Protein 5HPJ (pdb70)

Sequence (217 aa):
EWSYTGEHGTEHWGDSFATCAEGVNQTPIDINQTTQAELAPLHHLDYEGQVTELVNNGHTIQANLTTGKNTLTVDGKTFELKQFHFHTPSENYLKGKQYPLEAHFVHATDKGELAVVAVMFDFGPRSNNELTTLLASIPSKGQTVELKEALNPADLLPRDREYYRFNGSLTTPPCSEGVRWFVMQEPQTSSKAQTTEKLQAVMGNNARPLQPLNARLILE

Organism: Photobacterium profundum (strain SS9) (NCBI:txid298386)

Structure (mmCIF, N/CA/C/O backbone):
data_5HPJ
#
_entry.id   5HPJ
#
_cell.length_a   60.461
_cell.length_b   60.461
_cell.length_c   95.464
_cell.angle_alpha   90.000
_cell.angle_beta   90.000
_cell.angle_gamma   120.000
#
_symmetry.space_group_name_H-M   'P 32 2 1'
#
loop_
_entity.id
_entity.type
_entity.pdbx_description
1 polymer 'Carbonic anhydrase'
2 non-polymer 'ZINC ION'
3 non-polymer 'CHLORIDE ION'
4 water water
#
loop_
_atom_site.group_PDB
_atom_site.id
_atom_site.type_symbol
_atom_site.label_atom_id
_atom_site.label_alt_id
_atom_site.label_comp_id
_atom_site.label_asym_id
_atom_site.label_entity_id
_atom_site.label_seq_id
_atom_site.pdbx_PDB_ins_code
_atom_site.Cartn_x
_atom_site.Cartn_y
_atom_site.Cartn_z
_atom_site.occupancy
_atom_site.B_iso_or_equiv
_atom_site.auth_seq_id
_atom_site.auth_comp_id
_atom_site.auth_asym_id
_atom_site.auth_atom_id
_atom_site.pdbx_PDB_model_num
ATOM 1 N N . GLU A 1 1 ? 20.699 41.053 21.125 1.00 43.54 14 GLU A N 1
ATOM 2 C CA . GLU A 1 1 ? 20.738 41.746 19.842 1.00 40.55 14 GLU A CA 1
ATOM 3 C C . GLU A 1 1 ? 19.380 41.605 19.158 1.00 37.69 14 GLU A C 1
ATOM 4 O O . GLU A 1 1 ? 18.488 42.419 19.379 1.00 37.80 14 GLU A O 1
ATOM 15 N N . TRP A 1 2 ? 19.207 40.571 18.341 1.00 23.38 15 TRP A N 1
ATOM 16 C CA . TRP A 1 2 ? 17.915 40.333 17.724 1.00 16.23 15 TRP A CA 1
ATOM 17 C C . TRP A 1 2 ? 16.902 39.968 18.797 1.00 13.89 15 TRP A C 1
ATOM 18 O O . TRP A 1 2 ? 17.275 39.517 19.877 1.00 16.92 15 TRP A O 1
ATOM 39 N N . SER A 1 3 ? 15.625 40.172 18.480 1.00 14.10 16 SER A N 1
ATOM 40 C CA . SER A 1 3 ? 14.530 39.906 19.403 1.00 13.67 16 SER A CA 1
ATOM 41 C C . SER A 1 3 ? 13.355 39.356 18.619 1.00 14.55 16 SER A C 1
ATOM 42 O O . SER A 1 3 ? 13.509 39.028 17.435 1.00 14.35 16 SER A O 1
ATOM 50 N N . TYR A 1 4 ? 12.194 39.231 19.268 1.00 12.44 17 TYR A N 1
ATOM 51 C CA . TYR A 1 4 ? 10.967 38.832 18.582 1.00 15.68 17 TYR A CA 1
ATOM 52 C C . TYR A 1 4 ? 10.085 39.995 18.152 1.00 17.91 17 TYR A C 1
ATOM 53 O O . TYR A 1 4 ? 9.554 40.001 17.045 1.00 17.65 17 TYR A O 1
ATOM 71 N N . THR A 1 5 ? 9.952 40.981 19.024 1.00 18.58 18 THR A N 1
ATOM 72 C CA . THR A 1 5 ? 9.179 42.168 18.707 1.00 21.32 18 THR A CA 1
ATOM 73 C C . THR A 1 5 ? 10.112 43.379 18.662 1.00 22.71 18 THR A C 1
ATOM 74 O O . THR A 1 5 ? 11.271 43.314 19.089 1.00 25.19 18 THR A O 1
ATOM 85 N N . GLY A 1 6 ? 9.604 44.483 18.133 1.00 30.57 19 GLY A N 1
ATOM 86 C CA . GLY A 1 6 ? 10.329 45.732 18.183 1.00 32.60 19 GLY A CA 1
ATOM 87 C C . GLY A 1 6 ? 11.275 45.913 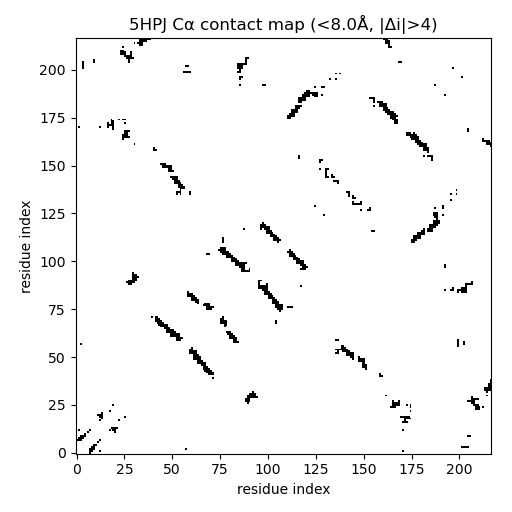17.019 1.00 30.31 19 GLY A C 1
ATOM 88 O O . GLY A 1 6 ? 11.165 45.232 15.996 1.00 26.33 19 GLY A O 1
ATOM 92 N N . GLU A 1 7 ? 12.218 46.832 17.201 1.00 30.77 20 GLU A N 1
ATOM 93 C CA . GLU A 1 7 ? 13.115 47.261 16.135 1.00 36.25 20 GLU A CA 1
ATOM 94 C C . GLU A 1 7 ? 13.934 46.111 15.565 1.00 31.17 20 GLU A C 1
ATOM 95 O O . GLU A 1 7 ? 14.244 46.100 14.375 1.00 27.62 20 GLU A O 1
ATOM 107 N N . HIS A 1 8 ? 14.292 45.156 16.417 1.00 25.21 21 HIS A N 1
ATOM 108 C CA . HIS A 1 8 ? 15.144 44.044 15.994 1.00 21.21 21 HIS A CA 1
ATOM 109 C C . HIS A 1 8 ? 14.368 42.738 15.996 1.00 21.14 21 HIS A C 1
ATOM 110 O O . HIS A 1 8 ? 14.974 41.655 16.034 1.00 16.78 21 HIS A O 1
ATOM 125 N N . GLY A 1 9 ? 13.038 42.859 15.932 1.00 18.11 22 GLY A N 1
ATOM 126 C CA . GLY A 1 9 ? 12.125 41.725 15.962 1.00 16.84 22 GLY A CA 1
ATOM 127 C C . GLY A 1 9 ? 12.087 40.965 14.654 1.00 16.38 22 GLY A C 1
ATOM 128 O O . GLY A 1 9 ? 12.826 41.296 13.727 1.00 16.29 22 GLY A O 1
ATOM 132 N N . THR A 1 10 ? 11.206 39.964 14.574 1.00 15.46 23 THR A N 1
ATOM 133 C CA . THR A 1 10 ? 11.178 39.036 13.443 1.00 16.76 23 THR A CA 1
ATOM 134 C C . THR A 1 10 ? 11.012 39.742 12.116 1.00 20.18 23 THR A C 1
ATOM 135 O O . THR A 1 10 ? 11.535 39.281 11.105 1.00 17.32 23 THR A O 1
ATOM 146 N N . GLU A 1 11 ? 10.306 40.871 12.118 1.00 20.68 24 GLU A N 1
ATOM 147 C CA . GLU A 1 11 ? 10.071 41.623 10.884 1.00 30.34 24 GLU A CA 1
ATOM 148 C C . GLU A 1 11 ? 11.333 42.289 10.331 1.00 29.38 24 GLU A C 1
ATOM 149 O O . GLU A 1 11 ? 11.354 42.751 9.188 1.00 28.07 24 GLU A O 1
ATOM 161 N N . HIS A 1 12 ? 12.384 42.338 11.138 1.00 17.40 25 HIS A N 1
ATOM 162 C CA . HIS A 1 12 ? 13.608 43.021 10.744 1.00 19.67 25 HIS A CA 1
ATOM 163 C C . HIS A 1 12 ? 14.843 42.136 10.808 1.00 18.12 25 HIS A C 1
ATOM 164 O O . HIS A 1 12 ? 15.949 42.618 10.664 1.00 15.12 25 HIS A O 1
ATOM 179 N N . TRP A 1 13 ? 14.662 40.839 11.024 1.00 14.48 26 TRP A N 1
ATOM 180 C CA . TRP A 1 13 ? 15.810 39.932 11.082 1.00 11.42 26 TRP A CA 1
ATOM 181 C C . TRP A 1 13 ? 16.664 40.015 9.821 1.00 13.83 26 TRP A C 1
ATOM 182 O O . TRP A 1 13 ? 17.877 39.839 9.885 1.00 14.89 26 TRP A O 1
ATOM 203 N N . GLY A 1 14 ? 16.034 40.291 8.681 1.00 15.86 27 GLY A N 1
ATOM 204 C CA . GLY A 1 14 ?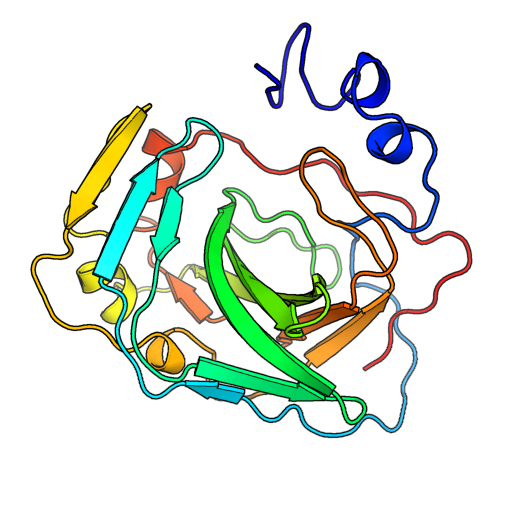 16.748 40.404 7.416 1.00 18.10 27 GLY A CA 1
ATOM 205 C C . GLY A 1 14 ? 17.808 41.496 7.368 1.00 20.50 27 GLY A C 1
ATOM 206 O O . GLY A 1 14 ? 18.731 41.424 6.563 1.00 23.54 27 GLY A O 1
ATOM 210 N N . ASP A 1 15 ? 17.701 42.487 8.251 1.00 21.06 28 ASP A N 1
ATOM 211 C CA . ASP A 1 15 ? 18.696 43.560 8.329 1.00 27.06 28 ASP A CA 1
ATOM 212 C C . ASP A 1 15 ? 20.109 43.037 8.508 1.00 25.24 28 ASP A C 1
ATOM 213 O O . ASP A 1 15 ? 21.052 43.570 7.924 1.00 28.40 28 ASP A O 1
ATOM 222 N N . SER A 1 16 ? 20.262 42.018 9.354 1.00 17.47 29 SER A N 1
ATOM 223 C CA . SER A 1 16 ? 21.562 41.437 9.619 1.00 20.18 29 SER A CA 1
ATOM 224 C C . SER A 1 16 ? 21.665 39.975 9.194 1.00 19.76 29 SER A C 1
ATOM 225 O O . SER A 1 16 ? 22.767 39.445 9.120 1.00 22.86 29 SER A O 1
ATOM 233 N N . PHE A 1 17 ? 20.526 39.318 8.935 1.00 14.56 30 PHE A N 1
ATOM 234 C CA . PHE A 1 17 ? 20.518 37.885 8.633 1.00 13.64 30 PHE A CA 1
ATOM 235 C C . PHE A 1 17 ? 19.647 37.641 7.407 1.00 14.08 30 PHE A C 1
ATOM 236 O O . PHE A 1 17 ? 18.450 37.389 7.525 1.00 13.33 30 PHE A O 1
ATOM 253 N N . ALA A 1 18 ? 20.253 37.752 6.232 1.00 12.97 31 ALA A N 1
ATOM 254 C CA . ALA A 1 18 ? 19.498 37.812 4.989 1.00 13.47 31 ALA A CA 1
ATOM 255 C C . ALA A 1 18 ? 18.544 36.637 4.766 1.00 12.56 31 ALA A C 1
ATOM 256 O O . ALA A 1 18 ? 17.464 36.809 4.222 1.00 12.72 31 ALA A O 1
ATOM 263 N N . THR A 1 19 ? 18.960 35.440 5.142 1.00 12.08 32 THR A N 1
ATOM 264 C CA . THR A 1 19 ? 18.149 34.259 4.864 1.00 9.38 32 THR A CA 1
ATOM 265 C C . THR A 1 19 ? 16.827 34.315 5.597 1.00 9.22 32 THR A C 1
ATOM 266 O O . THR A 1 19 ? 15.835 33.792 5.119 1.00 9.38 32 THR A O 1
ATOM 277 N N . CYS A 1 20 ? 16.798 34.964 6.754 1.00 9.51 33 CYS A N 1
ATOM 278 C CA . CYS A 1 20 ? 15.558 35.097 7.513 1.00 8.81 33 CYS A CA 1
ATOM 279 C C . CYS A 1 20 ? 14.467 35.790 6.698 1.00 11.16 33 CYS A C 1
ATOM 280 O O . CYS A 1 20 ? 13.291 35.477 6.849 1.00 14.46 33 CYS A O 1
ATOM 287 N N . ALA A 1 21 ? 14.865 36.723 5.844 1.00 9.40 34 ALA A N 1
ATOM 288 C CA . ALA A 1 21 ? 13.917 37.474 5.012 1.00 11.22 34 ALA A CA 1
ATOM 289 C C . ALA A 1 21 ? 13.786 36.967 3.578 1.00 13.03 34 ALA A C 1
ATOM 290 O O . ALA A 1 21 ? 12.726 37.125 2.982 1.00 15.72 34 ALA A O 1
ATOM 297 N N . GLU A 1 22 ? 14.843 36.375 3.031 1.00 9.37 35 GLU A N 1
ATOM 298 C CA . GLU A 1 22 ? 14.878 35.980 1.623 1.00 11.54 35 GLU A CA 1
ATOM 299 C C . GLU A 1 22 ? 14.569 34.505 1.375 1.00 11.56 35 GLU A C 1
ATOM 300 O O . GLU A 1 22 ? 14.145 34.125 0.286 1.00 10.90 35 GLU A O 1
ATOM 312 N N . GLY A 1 23 ? 14.807 33.659 2.358 1.00 10.45 36 GLY A N 1
ATOM 313 C CA . GLY A 1 23 ? 14.554 32.252 2.155 1.00 9.19 36 GLY A CA 1
ATOM 314 C C . GLY A 1 23 ? 13.080 31.934 1.943 1.00 7.98 36 GLY A C 1
ATOM 315 O O . GLY A 1 23 ? 12.176 32.552 2.535 1.00 9.16 36 GLY A O 1
ATOM 319 N N . VAL A 1 24 ? 12.836 30.931 1.102 1.00 7.80 37 VAL A N 1
ATOM 320 C CA . VAL A 1 24 ? 11.491 30.455 0.813 1.00 7.55 37 VAL A CA 1
ATOM 321 C C . VAL A 1 24 ? 11.330 28.971 1.169 1.00 6.82 37 VAL A C 1
ATOM 322 O O . VAL A 1 24 ? 10.412 28.302 0.730 1.00 7.44 37 VAL A O 1
ATOM 335 N N . ASN A 1 25 ? 12.214 28.487 2.037 1.00 8.11 38 ASN A N 1
ATOM 336 C CA . ASN A 1 25 ? 12.139 27.136 2.596 1.00 8.23 38 ASN A CA 1
ATOM 337 C C . ASN A 1 25 ? 12.336 27.220 4.114 1.00 8.14 38 ASN A C 1
ATOM 338 O O . ASN A 1 25 ? 13.204 26.573 4.688 1.00 8.66 38 ASN A O 1
ATOM 349 N N . GLN A 1 26 ? 11.530 28.065 4.736 1.00 7.23 39 GLN A N 1
ATOM 350 C CA . GLN A 1 26 ? 11.681 28.395 6.143 1.00 8.37 39 GLN A CA 1
ATOM 351 C C . GLN A 1 26 ? 10.774 27.598 7.070 1.00 8.01 39 GLN A C 1
ATOM 352 O O . GLN A 1 26 ? 9.770 27.040 6.663 1.00 7.99 39 GLN A O 1
ATOM 366 N N . THR A 1 27 ? 11.190 27.551 8.336 1.00 7.44 40 THR A N 1
ATOM 367 C CA . THR A 1 27 ? 10.429 26.984 9.447 1.00 7.86 40 THR A CA 1
ATOM 368 C C . THR A 1 27 ? 10.104 28.162 10.380 1.00 7.34 40 THR A C 1
ATOM 369 O O . THR A 1 27 ? 10.914 29.081 10.501 1.00 8.15 40 THR A O 1
ATOM 380 N N . PRO A 1 28 ? 8.930 28.158 11.062 1.00 6.92 41 PRO A N 1
ATOM 381 C CA . PRO A 1 28 ? 7.896 27.136 11.208 1.00 6.06 41 PRO A CA 1
ATOM 382 C C . PRO A 1 28 ? 6.775 27.179 10.200 1.00 8.88 41 PRO A C 1
ATOM 383 O O . PRO A 1 28 ? 6.605 28.166 9.491 1.00 7.95 41 PRO A O 1
ATOM 394 N N . ILE A 1 29 ? 6.015 26.083 10.178 1.00 8.40 42 ILE A N 1
ATOM 395 C CA . ILE A 1 29 ? 4.874 25.927 9.290 1.00 6.86 42 ILE A CA 1
ATOM 396 C C . ILE A 1 29 ? 3.703 25.295 10.040 1.00 7.65 42 ILE A C 1
ATOM 397 O O . ILE A 1 29 ? 3.867 24.742 11.137 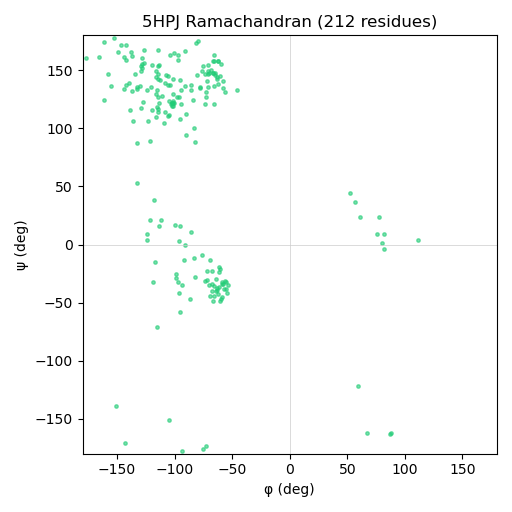1.00 8.73 42 ILE A O 1
ATOM 413 N N . ASP A 1 30 ? 2.521 25.381 9.430 1.00 9.83 43 ASP A N 1
ATOM 414 C CA . ASP A 1 30 ? 1.353 24.634 9.878 1.00 8.73 43 ASP A CA 1
ATOM 415 C C . ASP A 1 30 ? 1.341 23.305 9.158 1.00 10.98 43 ASP A C 1
ATOM 416 O O . ASP A 1 30 ? 1.222 23.251 7.928 1.00 11.39 43 ASP A O 1
ATOM 425 N N . ILE A 1 31 ? 1.547 22.236 9.917 1.00 8.18 44 ILE A N 1
ATOM 426 C CA . ILE A 1 31 ? 1.534 20.891 9.371 1.00 11.12 44 ILE A CA 1
ATOM 427 C C . ILE A 1 31 ? 0.082 20.448 9.275 1.00 11.29 44 ILE A C 1
ATOM 428 O O . ILE A 1 31 ? -0.463 19.845 10.198 1.00 12.16 44 ILE A O 1
ATOM 444 N N . ASN A 1 32 ? -0.543 20.762 8.153 1.00 13.92 45 ASN A N 1
ATOM 445 C CA . ASN A 1 32 ? -1.968 20.511 8.023 1.00 12.96 45 ASN A CA 1
ATOM 446 C C . ASN A 1 32 ? -2.218 19.482 6.946 1.00 15.22 45 ASN A C 1
ATOM 447 O O . ASN A 1 32 ? -2.566 18.331 7.225 1.00 19.53 45 ASN A O 1
ATOM 458 N N . GLN A 1 33 ? -2.010 19.885 5.708 1.00 12.59 46 GLN A N 1
ATOM 459 C CA . GLN A 1 33 ? -2.114 18.969 4.591 1.00 13.35 46 GLN A CA 1
ATOM 460 C C . GLN A 1 33 ? -0.773 18.266 4.417 1.00 12.75 46 GLN A C 1
ATOM 461 O O . GLN A 1 33 ? 0.271 18.917 4.440 1.00 13.81 46 GLN A O 1
ATOM 475 N N . THR A 1 34 ? -0.808 16.943 4.264 1.00 12.08 47 THR A N 1
ATOM 476 C CA . THR A 1 34 ? 0.393 16.130 4.161 1.00 10.42 47 THR A CA 1
ATOM 477 C C . THR A 1 34 ? 0.274 15.082 3.073 1.00 13.08 47 THR A C 1
ATOM 478 O O . THR A 1 34 ? -0.827 14.731 2.647 1.00 12.25 47 THR A O 1
ATOM 489 N N . THR A 1 35 ? 1.431 14.573 2.678 1.00 10.33 48 THR A N 1
ATOM 490 C CA . THR A 1 35 ? 1.575 13.533 1.680 1.00 10.15 48 THR A CA 1
ATOM 491 C C . THR A 1 35 ? 2.055 12.255 2.358 1.00 12.18 48 THR A C 1
ATOM 492 O O . THR A 1 35 ? 3.051 12.250 3.095 1.00 11.61 48 THR A O 1
ATOM 503 N N . GLN A 1 36 ? 1.343 11.162 2.106 1.00 11.92 49 GLN A N 1
ATOM 504 C CA . GLN A 1 36 ? 1.714 9.863 2.635 1.00 12.89 49 GLN A CA 1
ATOM 505 C C . GLN A 1 36 ? 2.927 9.363 1.885 1.00 12.94 49 GLN A C 1
ATOM 506 O O . GLN A 1 36 ? 2.939 9.316 0.644 1.00 13.90 49 GLN A O 1
ATOM 520 N N . ALA A 1 37 ? 3.960 8.997 2.629 1.00 10.95 50 ALA A N 1
ATOM 521 C CA . ALA A 1 37 ? 5.216 8.547 2.055 1.00 11.08 50 ALA A CA 1
ATOM 522 C C . ALA A 1 37 ? 5.816 7.406 2.862 1.00 12.98 50 ALA A C 1
ATOM 523 O O . ALA A 1 37 ? 5.487 7.218 4.043 1.00 16.77 50 ALA A O 1
ATOM 530 N N . GLU A 1 38 ? 6.686 6.650 2.211 1.00 11.66 51 GLU A N 1
ATOM 531 C CA . GLU A 1 38 ? 7.386 5.545 2.855 1.00 13.09 51 GLU A CA 1
ATOM 532 C C . GLU A 1 38 ? 8.691 6.022 3.459 1.00 16.79 51 GLU A C 1
ATOM 533 O O . GLU A 1 38 ? 9.723 6.047 2.785 1.00 18.83 51 GLU A O 1
ATOM 545 N N . LEU A 1 39 ? 8.625 6.361 4.748 1.00 14.35 52 LEU A N 1
ATOM 546 C CA . LEU A 1 39 ? 9.719 6.991 5.490 1.00 12.60 52 LEU A CA 1
ATOM 547 C C . LEU A 1 39 ? 10.341 6.011 6.479 1.00 15.58 52 LEU A C 1
ATOM 548 O O . LEU A 1 39 ? 9.630 5.274 7.156 1.00 16.79 52 LEU A O 1
ATOM 564 N N . ALA A 1 40 ? 11.662 6.036 6.587 1.00 16.34 53 ALA A N 1
ATOM 565 C CA . ALA A 1 40 ? 12.378 5.168 7.511 1.00 15.62 53 ALA A CA 1
ATOM 566 C C . ALA A 1 40 ? 12.148 5.605 8.946 1.00 13.80 53 ALA A C 1
ATOM 567 O O . ALA A 1 40 ? 12.023 6.789 9.226 1.00 14.56 53 ALA A O 1
ATOM 574 N N . PRO A 1 41 ? 12.119 4.655 9.883 1.00 12.13 54 PRO A N 1
ATOM 575 C CA . PRO A 1 41 ? 12.076 5.096 11.283 1.00 14.43 54 PRO A CA 1
ATOM 576 C C . PRO A 1 41 ? 13.319 5.873 11.688 1.00 12.39 54 PRO A C 1
ATOM 577 O O . PRO A 1 41 ? 14.416 5.552 11.230 1.00 13.25 54 PRO A O 1
ATOM 588 N N . LEU A 1 42 ? 13.169 6.889 12.530 1.00 13.37 55 LEU A N 1
ATOM 589 C CA . LEU A 1 42 ? 14.347 7.568 13.047 1.00 13.73 55 LEU A CA 1
ATOM 590 C C . LEU A 1 42 ? 15.073 6.657 14.019 1.00 15.41 55 LEU A C 1
ATOM 591 O O . LEU A 1 42 ? 14.467 5.835 14.681 1.00 16.75 55 LEU A O 1
ATOM 607 N N . HIS A 1 43 ? 16.378 6.804 14.080 1.00 14.70 56 HIS A N 1
ATOM 608 C CA A HIS A 1 43 ? 17.167 6.136 15.092 0.58 15.67 56 HIS A CA 1
ATOM 609 C CA B HIS A 1 43 ? 17.154 6.139 15.107 0.42 15.76 56 HIS A CA 1
ATOM 610 C C . HIS A 1 43 ? 17.645 7.202 16.067 1.00 17.56 56 HIS A C 1
ATOM 611 O O . HIS A 1 43 ? 18.513 7.994 15.736 1.00 15.20 56 HIS A O 1
ATOM 640 N N . LEU A 1 44 ? 17.033 7.224 17.247 1.00 14.92 57 LEU A N 1
ATOM 641 C CA . LEU A 1 44 ? 17.337 8.188 18.296 1.00 13.52 57 LEU A CA 1
ATOM 642 C C . LEU A 1 44 ? 17.895 7.427 19.473 1.00 16.44 57 LEU A C 1
ATOM 643 O O . LEU A 1 44 ? 17.194 6.670 20.136 1.00 21.67 57 LEU A O 1
ATOM 659 N N . ASP A 1 45 ? 19.181 7.610 19.697 1.00 13.51 58 ASP A N 1
ATOM 660 C CA . ASP A 1 45 ? 19.923 6.843 20.680 1.00 17.18 58 ASP A CA 1
ATOM 661 C C . ASP A 1 45 ? 20.494 7.854 21.670 1.00 12.01 58 ASP A C 1
ATOM 662 O O . ASP A 1 45 ? 21.588 8.350 21.466 1.00 12.59 58 ASP A O 1
ATOM 671 N N . TYR A 1 46 ? 19.721 8.167 22.707 1.00 13.84 59 TYR A N 1
ATOM 672 C CA . TYR A 1 46 ? 20.117 9.149 23.705 1.00 10.86 59 TYR A CA 1
ATOM 673 C C . TYR A 1 46 ? 20.526 8.433 24.985 1.00 12.07 59 TYR A C 1
ATOM 674 O O . TYR A 1 46 ? 19.668 7.861 25.682 1.00 15.32 59 TYR A O 1
ATOM 692 N N . GLU A 1 47 ? 21.820 8.469 25.289 1.00 11.46 60 GLU A N 1
ATOM 693 C CA . GLU A 1 47 ? 22.385 7.669 26.384 1.00 13.43 60 GLU A CA 1
ATOM 694 C C . GLU A 1 47 ? 23.120 8.499 27.417 1.00 13.02 60 GLU A C 1
ATOM 695 O O . GLU A 1 47 ? 23.703 7.939 28.352 1.00 12.31 60 GLU A O 1
ATOM 707 N N . GLY A 1 48 ? 23.097 9.820 27.263 1.00 10.53 61 GLY A N 1
ATOM 708 C CA . GLY A 1 48 ? 23.815 10.727 28.132 1.00 10.52 61 GLY A CA 1
ATOM 709 C C . GLY A 1 48 ? 22.948 11.476 29.129 1.00 12.32 61 GLY A C 1
ATOM 710 O O . GLY A 1 48 ? 21.901 10.986 29.558 1.00 12.27 61 GLY A O 1
ATOM 714 N N . GLN A 1 49 ? 23.401 12.670 29.488 1.00 11.26 62 GLN A N 1
ATOM 715 C CA . GLN A 1 49 ? 22.806 13.455 30.563 1.00 13.12 62 GLN A CA 1
ATOM 716 C C . GLN A 1 49 ? 22.631 14.899 30.128 1.00 11.98 62 GLN A C 1
ATOM 717 O O . GLN A 1 49 ? 23.451 15.442 29.387 1.00 10.67 62 GLN A O 1
ATOM 731 N N . VAL A 1 50 ? 21.572 15.519 30.635 1.00 11.66 63 VAL A N 1
ATOM 732 C CA . VAL A 1 50 ? 21.429 16.961 30.567 1.00 8.93 63 VAL A CA 1
ATOM 733 C C . VAL A 1 50 ? 22.203 17.564 31.732 1.00 12.21 63 VAL A C 1
ATOM 734 O O . VAL A 1 50 ? 21.964 17.199 32.886 1.00 14.28 63 VAL A O 1
ATOM 747 N N . THR A 1 51 ? 23.132 18.465 31.439 1.00 10.86 64 THR A N 1
ATOM 748 C CA . THR A 1 51 ? 24.021 19.012 32.463 1.00 13.30 64 THR A CA 1
ATOM 749 C C . THR A 1 51 ? 23.610 20.358 33.048 1.00 12.20 64 THR A C 1
ATOM 750 O O . THR A 1 51 ? 23.868 20.638 34.225 1.00 11.02 64 THR A O 1
ATOM 761 N N . GLU A 1 52 ? 22.970 21.196 32.246 1.00 9.30 65 GLU A N 1
ATOM 762 C CA . GLU A 1 52 ? 22.774 22.586 32.615 1.00 8.80 65 GLU A CA 1
ATOM 763 C C . GLU A 1 52 ? 21.731 23.219 31.715 1.00 7.61 65 GLU A C 1
ATOM 764 O O . GLU A 1 52 ? 21.467 22.723 30.605 1.00 8.22 65 GLU A O 1
ATOM 776 N N . LEU A 1 53 ? 21.189 24.343 32.182 1.00 8.85 66 LEU A N 1
ATOM 777 C CA . LEU A 1 53 ? 20.377 25.241 31.400 1.00 7.96 66 LEU A CA 1
ATOM 778 C C . LEU A 1 53 ? 21.103 26.559 31.208 1.00 8.53 66 LEU A C 1
ATOM 779 O O . LEU A 1 53 ? 21.747 27.061 32.129 1.00 8.86 66 LEU A O 1
ATOM 795 N N . VAL A 1 54 ? 20.974 27.126 30.013 1.00 7.60 67 VAL A N 1
ATOM 796 C CA . VAL A 1 54 ? 21.530 28.429 29.685 1.00 8.81 67 VAL A CA 1
ATOM 797 C C . VAL A 1 54 ? 20.400 29.314 29.179 1.00 10.86 67 VAL A C 1
ATOM 798 O O . VAL A 1 54 ? 19.598 28.892 28.334 1.00 10.04 67 VAL A O 1
ATOM 811 N N . ASN A 1 55 ? 20.340 30.536 29.688 1.00 10.32 68 ASN A N 1
ATOM 812 C CA . ASN A 1 55 ? 19.384 31.519 29.207 1.00 11.46 68 ASN A CA 1
ATOM 813 C C . ASN A 1 55 ? 20.170 32.572 28.454 1.00 12.69 68 ASN A C 1
ATOM 814 O O . ASN A 1 55 ? 20.881 33.380 29.056 1.00 10.24 68 ASN A O 1
ATOM 825 N N . ASN A 1 56 ? 20.084 32.528 27.122 1.00 13.57 69 ASN A N 1
ATOM 826 C CA . ASN A 1 56 ? 20.806 33.479 26.281 1.00 13.65 69 ASN A CA 1
ATOM 827 C C . ASN A 1 56 ? 19.956 34.674 25.864 1.00 10.94 69 ASN A C 1
ATOM 828 O O . ASN A 1 56 ? 20.324 35.405 24.932 1.00 14.63 69 ASN A O 1
ATOM 839 N N . GLY A 1 57 ? 18.843 34.870 26.560 1.00 10.88 70 GLY A N 1
ATOM 840 C CA . GLY A 1 57 ? 17.927 35.953 26.278 1.00 10.66 70 GLY A CA 1
ATOM 841 C C . GLY A 1 57 ? 16.996 35.673 25.107 1.00 12.05 70 GLY A C 1
ATOM 842 O O . GLY A 1 57 ? 16.170 36.531 24.760 1.00 14.08 70 GLY A O 1
ATOM 846 N N . HIS A 1 58 ? 17.111 34.485 24.507 1.00 10.22 71 HIS A N 1
ATOM 847 C CA . HIS A 1 58 ? 16.237 34.092 23.391 1.00 10.93 71 HIS A CA 1
ATOM 848 C C . HIS A 1 58 ? 15.402 32.863 23.704 1.00 10.26 71 HIS A C 1
ATOM 849 O O . HIS A 1 58 ? 14.289 32.705 23.194 1.00 10.06 71 HIS A O 1
ATOM 864 N N . THR A 1 59 ? 15.979 31.981 24.516 1.00 9.57 72 THR A N 1
ATOM 865 C CA . THR A 1 59 ? 15.348 30.734 24.905 1.00 10.12 72 THR A CA 1
ATOM 866 C C . THR A 1 59 ? 16.031 30.199 26.153 1.00 11.02 72 THR A C 1
ATOM 867 O O . THR A 1 59 ? 17.024 30.764 26.618 1.00 11.26 72 THR A O 1
ATOM 878 N N . ILE A 1 60 ? 15.475 29.124 26.685 1.00 9.04 73 ILE A N 1
ATOM 879 C CA . ILE A 1 60 ? 16.123 28.300 27.691 1.00 9.02 73 ILE A CA 1
ATOM 880 C C . ILE A 1 60 ? 16.654 27.080 26.954 1.00 9.98 73 ILE A C 1
ATOM 881 O O . ILE A 1 60 ? 15.893 26.326 26.344 1.00 9.43 73 ILE A O 1
ATOM 897 N N . GLN A 1 61 ? 17.968 26.909 27.001 1.00 9.22 74 GLN A N 1
ATOM 898 C CA . GLN A 1 61 ? 18.660 25.862 26.265 1.00 9.27 74 GLN A CA 1
ATOM 899 C C . GLN A 1 61 ? 19.304 24.884 27.230 1.00 9.05 74 GLN A C 1
ATOM 900 O O . GLN A 1 61 ? 19.952 25.289 28.193 1.00 9.49 74 GLN A O 1
ATOM 914 N N . ALA A 1 62 ? 19.100 23.597 26.976 1.00 8.74 75 ALA A N 1
ATOM 915 C CA . ALA A 1 62 ? 19.698 22.527 27.749 1.00 8.36 75 ALA A CA 1
ATOM 916 C C . ALA A 1 62 ? 20.885 21.952 27.005 1.00 8.77 75 ALA A C 1
ATOM 917 O O . ALA A 1 62 ? 20.771 21.599 25.832 1.00 9.70 75 ALA A O 1
ATOM 924 N N . ASN A 1 63 ? 22.021 21.840 27.680 1.00 8.55 76 ASN A N 1
ATOM 925 C CA . ASN A 1 63 ? 23.193 21.225 27.126 1.00 10.64 76 ASN A CA 1
ATOM 926 C C . ASN A 1 63 ? 23.419 19.822 27.687 1.00 9.32 76 ASN A C 1
ATOM 927 O O . ASN A 1 63 ? 22.832 19.427 28.707 1.00 11.22 76 ASN A O 1
ATOM 938 N N . LEU A 1 64 ? 24.253 19.066 26.985 1.00 10.23 77 LEU A N 1
ATOM 939 C CA . LEU A 1 64 ? 24.355 17.627 27.182 1.00 10.01 77 LEU A CA 1
ATOM 940 C C . LEU A 1 64 ? 25.769 17.166 27.387 1.00 10.20 77 LEU A C 1
ATOM 941 O O . LEU A 1 64 ? 26.725 17.862 27.039 1.00 10.30 77 LEU A O 1
ATOM 957 N N . THR A 1 65 ? 25.861 15.975 27.955 1.00 11.03 78 THR A N 1
ATOM 958 C CA A THR A 1 65 ? 27.074 15.177 27.950 0.46 9.88 78 THR A CA 1
ATOM 959 C CA B THR A 1 65 ? 27.081 15.185 27.887 0.54 9.88 78 THR A CA 1
ATOM 960 C C . THR A 1 65 ? 26.722 13.784 27.446 1.00 9.52 78 THR A C 1
ATOM 961 O O . THR A 1 65 ? 25.548 13.386 27.463 1.00 8.98 78 THR A O 1
ATOM 982 N N . GLY A 1 66 ? 27.737 13.024 27.057 1.00 9.02 79 GLY A N 1
ATOM 983 C CA . GLY A 1 66 ? 27.521 11.656 26.629 1.00 7.93 79 GLY A CA 1
ATOM 984 C C . GLY A 1 66 ? 27.190 11.508 25.171 1.00 10.16 79 GLY A C 1
ATOM 985 O O . GLY A 1 66 ? 27.423 12.397 24.380 1.00 9.84 79 GLY A O 1
ATOM 989 N N . LYS A 1 67 ? 26.650 10.351 24.838 1.00 9.32 80 LYS A N 1
ATOM 990 C CA . LYS A 1 67 ? 26.338 10.012 23.457 1.00 10.03 80 LYS A CA 1
ATOM 991 C C . LYS A 1 67 ? 24.841 10.105 23.240 1.00 10.29 80 LYS A C 1
ATOM 992 O O . LYS A 1 67 ? 24.070 9.322 23.781 1.00 10.88 80 LYS A O 1
ATOM 1011 N N . ASN A 1 68 ? 24.442 11.093 22.445 1.00 9.25 81 ASN A N 1
ATOM 1012 C CA . ASN A 1 68 ? 23.038 11.314 22.120 1.00 9.26 81 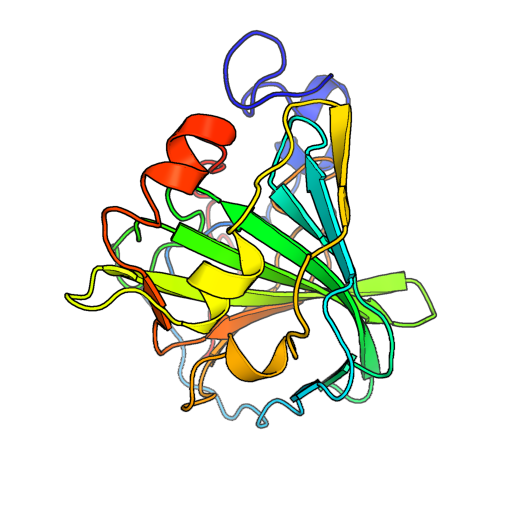ASN A CA 1
ATOM 1013 C C . ASN A 1 68 ? 22.979 11.600 20.638 1.00 10.12 81 ASN A C 1
ATOM 1014 O O . ASN A 1 68 ? 23.384 12.667 20.172 1.00 11.50 81 ASN A O 1
ATOM 1025 N N . THR A 1 69 ? 22.495 10.627 19.884 1.00 10.52 82 THR A N 1
ATOM 1026 C CA . THR A 1 69 ? 22.702 10.621 18.452 1.00 9.55 82 THR A CA 1
ATOM 1027 C C . THR A 1 69 ? 21.416 10.338 17.688 1.00 10.56 82 THR A C 1
ATOM 1028 O O . THR A 1 69 ? 20.656 9.444 18.047 1.00 12.07 82 THR A O 1
ATOM 1039 N N . LEU A 1 70 ? 21.188 11.111 16.629 1.00 10.43 83 LEU A N 1
ATOM 1040 C CA . LEU A 1 70 ? 20.159 10.859 15.634 1.00 8.29 83 LEU A CA 1
ATOM 1041 C C . LEU A 1 70 ? 20.846 10.320 14.381 1.00 11.40 83 LEU A C 1
ATOM 1042 O O . LEU A 1 70 ? 21.724 10.983 13.840 1.00 10.66 83 LEU A O 1
ATOM 1058 N N . THR A 1 71 ? 20.440 9.138 13.923 1.00 10.22 84 THR A N 1
ATOM 1059 C CA . THR A 1 71 ? 20.919 8.595 12.651 1.00 9.58 84 THR A CA 1
ATOM 1060 C C . THR A 1 71 ? 19.751 8.537 11.688 1.00 10.35 84 THR A C 1
ATOM 1061 O O . THR A 1 71 ? 18.719 7.918 11.973 1.00 10.53 84 THR A O 1
ATOM 1072 N N . VAL A 1 72 ? 19.897 9.214 10.561 1.00 9.52 85 VAL A N 1
ATOM 1073 C CA . VAL A 1 72 ? 18.855 9.257 9.541 1.00 10.31 85 VAL A CA 1
ATOM 1074 C C . VAL A 1 72 ? 19.537 9.618 8.225 1.00 10.51 85 VAL A C 1
ATOM 1075 O O . VAL A 1 72 ? 20.515 10.365 8.220 1.00 10.63 85 VAL A O 1
ATOM 1088 N N . ASP A 1 73 ? 19.028 9.093 7.116 1.00 9.21 86 ASP A N 1
ATOM 1089 C CA . ASP A 1 73 ? 19.548 9.436 5.791 1.00 8.24 86 ASP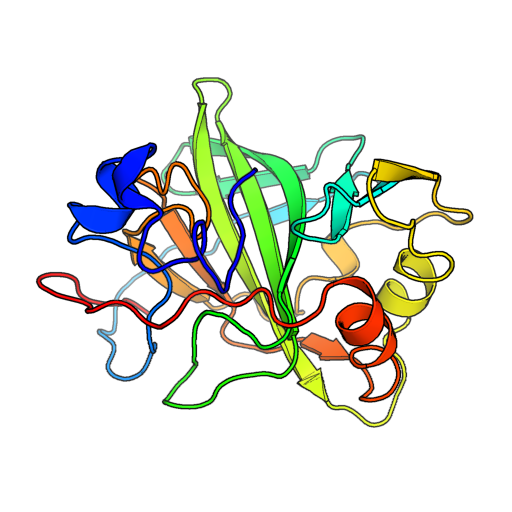 A CA 1
ATOM 1090 C C . ASP A 1 73 ? 21.021 9.045 5.623 1.00 11.31 86 ASP A C 1
ATOM 1091 O O . ASP A 1 73 ? 21.714 9.600 4.767 1.00 11.98 86 ASP A O 1
ATOM 1100 N N . GLY A 1 74 ? 21.475 8.075 6.409 1.00 9.28 87 GLY A N 1
ATOM 1101 C CA . GLY A 1 74 ? 22.856 7.620 6.355 1.00 9.24 87 GLY A CA 1
ATOM 1102 C C . GLY A 1 74 ? 23.871 8.538 7.006 1.00 10.12 87 GLY A C 1
ATOM 1103 O O . GLY A 1 74 ? 25.083 8.313 6.894 1.00 9.56 87 GLY A O 1
ATOM 1107 N N . LYS A 1 75 ? 23.365 9.553 7.707 1.00 10.82 88 LYS A N 1
ATOM 1108 C CA . LYS A 1 75 ? 24.199 10.554 8.365 1.00 10.87 88 LYS A CA 1
ATOM 1109 C C . LYS A 1 75 ? 23.990 10.465 9.872 1.00 11.21 88 LYS A C 1
ATOM 1110 O O . LYS A 1 75 ? 22.936 10.058 10.355 1.00 11.13 88 LYS A O 1
ATOM 1129 N N . THR A 1 76 ? 25.047 10.800 10.598 1.00 9.91 89 THR A N 1
ATOM 1130 C CA . THR A 1 76 ? 25.090 10.719 12.041 1.00 11.20 89 THR A CA 1
ATOM 1131 C C . THR A 1 76 ? 25.071 12.141 12.596 1.00 8.30 89 THR A C 1
ATOM 1132 O O . THR A 1 76 ? 26.025 12.930 12.384 1.00 11.13 89 THR A O 1
ATOM 1143 N N . PHE A 1 77 ? 23.987 12.480 13.284 1.00 7.63 90 PHE A N 1
ATOM 1144 C CA . PHE A 1 77 ? 23.769 13.836 13.782 1.00 9.46 90 PHE A CA 1
ATOM 1145 C C . PHE A 1 77 ? 23.785 13.793 15.319 1.00 9.34 90 PHE A C 1
ATOM 1146 O O . PHE A 1 77 ? 22.894 13.216 15.947 1.00 9.84 90 PHE A O 1
ATOM 1163 N N . GLU A 1 78 ? 24.781 14.422 15.932 1.00 9.10 91 GLU A N 1
ATOM 1164 C CA . GLU A 1 78 ? 24.889 14.414 17.378 1.00 7.87 91 GLU A CA 1
ATOM 1165 C C . GLU A 1 78 ? 24.048 15.527 17.961 1.00 8.00 91 GLU A C 1
ATOM 1166 O O . GLU A 1 78 ? 24.047 16.649 17.454 1.00 8.90 91 GLU A O 1
ATOM 1178 N N . LEU A 1 79 ? 23.336 15.217 19.028 1.00 7.80 92 LEU A N 1
ATOM 1179 C CA . LEU A 1 79 ? 22.535 16.225 19.717 1.00 9.21 92 LEU A CA 1
ATOM 1180 C C . LEU A 1 79 ? 23.447 17.270 20.339 1.00 7.42 92 LEU A C 1
ATOM 1181 O O . LEU A 1 79 ? 24.271 16.964 21.217 1.00 9.48 92 LEU A O 1
ATOM 1197 N N . LYS A 1 80 ? 23.261 18.509 19.930 1.00 7.79 93 LYS A N 1
ATOM 1198 C CA . LYS A 1 80 ? 24.055 19.626 20.414 1.00 7.15 93 LYS A CA 1
ATOM 1199 C C . LYS A 1 80 ? 23.416 20.339 21.608 1.00 9.94 93 LYS A C 1
ATOM 1200 O O . LYS A 1 80 ? 24.110 20.846 22.489 1.00 10.97 93 LYS A O 1
ATOM 1219 N N . GLN A 1 81 ? 22.098 20.401 21.604 1.00 8.56 94 GLN A N 1
ATOM 1220 C CA . GLN A 1 81 ? 21.329 21.093 22.627 1.00 8.14 94 GLN A CA 1
ATOM 1221 C C . GLN A 1 81 ? 19.860 20.880 22.325 1.00 7.99 94 GLN A C 1
ATOM 1222 O O . GLN A 1 81 ? 19.500 20.549 21.192 1.00 7.98 94 GLN A O 1
ATOM 1236 N N . PHE A 1 82 ? 19.013 21.084 23.318 1.00 8.06 95 PHE A N 1
ATOM 1237 C CA . PHE A 1 82 ? 17.607 21.287 23.048 1.00 8.77 95 PHE A CA 1
ATOM 1238 C C . PHE A 1 82 ? 17.131 22.540 23.744 1.00 8.94 95 PHE A C 1
ATOM 1239 O O . PHE A 1 82 ? 17.726 22.988 24.714 1.00 9.97 95 PHE A O 1
ATOM 1256 N N . HIS A 1 83 ? 16.067 23.132 23.223 1.00 7.32 96 HIS A N 1
ATOM 1257 C CA . HIS A 1 83 ? 15.555 24.378 23.792 1.00 8.08 96 HIS A CA 1
ATOM 1258 C C . HIS A 1 83 ? 14.066 24.503 23.528 1.00 7.05 96 HIS A C 1
ATOM 1259 O O . HIS A 1 83 ? 13.471 23.660 22.860 1.00 8.18 96 HIS A O 1
ATOM 1273 N N . PHE A 1 84 ? 13.467 25.576 24.045 1.00 7.60 97 PHE A N 1
ATOM 1274 C CA . PHE A 1 84 ? 12.017 25.679 24.110 1.00 7.64 97 PHE A CA 1
ATOM 1275 C C . PHE A 1 84 ? 11.476 26.963 23.528 1.00 9.68 97 PHE A C 1
ATOM 1276 O O . PHE A 1 84 ? 12.135 27.996 23.532 1.00 8.14 97 PHE A O 1
ATOM 1293 N N . HIS A 1 85 ? 10.243 26.858 23.037 1.00 8.17 98 HIS A N 1
ATOM 1294 C CA . HIS A 1 85 ? 9.471 28.003 22.583 1.00 7.48 98 HIS A CA 1
ATOM 1295 C C . HIS A 1 85 ? 8.096 27.963 23.226 1.00 6.71 98 HIS A C 1
ATOM 1296 O O . HIS A 1 85 ? 7.473 26.904 23.286 1.00 7.34 98 HIS A O 1
ATOM 1310 N N . THR A 1 86 ? 7.658 29.132 23.692 1.00 8.55 99 THR A N 1
ATOM 1311 C CA . THR A 1 86 ? 6.318 29.352 24.217 1.00 6.77 99 THR A CA 1
ATOM 1312 C C . THR A 1 86 ? 5.717 30.580 23.535 1.00 6.29 99 THR A C 1
ATOM 1313 O O . THR A 1 86 ? 6.258 31.684 23.672 1.00 7.94 99 THR A O 1
ATOM 1324 N N . PRO A 1 87 ? 4.608 30.404 22.782 1.00 7.23 100 PRO A N 1
ATOM 1325 C CA . PRO A 1 87 ? 3.910 29.169 22.437 1.00 6.51 100 PRO A CA 1
ATOM 1326 C C . PRO A 1 87 ? 4.725 28.377 21.407 1.00 6.95 100 PRO A C 1
ATOM 1327 O O . PRO A 1 87 ? 5.865 28.746 21.108 1.00 7.91 100 PRO A O 1
ATOM 1338 N N . SER A 1 88 ? 4.161 27.301 20.894 1.00 8.57 101 SER A N 1
ATOM 1339 C CA . SER A 1 88 ? 4.828 26.554 19.839 1.00 7.54 101 SER A CA 1
ATOM 1340 C C . SER A 1 88 ? 5.017 27.412 18.602 1.00 8.34 101 SER A C 1
ATOM 1341 O O . SER A 1 88 ? 4.298 28.372 18.366 1.00 8.50 101 SER A O 1
ATOM 1349 N N . GLU A 1 89 ? 5.983 27.007 17.785 1.00 7.29 102 GLU A N 1
ATOM 1350 C CA . GLU A 1 89 ? 6.267 27.672 16.527 1.00 7.29 102 GLU A CA 1
ATOM 1351 C C . GLU A 1 89 ? 5.555 26.959 15.400 1.00 6.76 102 GLU A C 1
ATOM 1352 O O . GLU A 1 89 ? 4.758 27.570 14.676 1.00 7.89 102 GLU A O 1
ATOM 1364 N N . ASN A 1 90 ? 5.834 25.669 15.215 1.00 7.42 103 ASN A N 1
ATOM 1365 C CA . ASN A 1 90 ? 5.050 24.883 14.261 1.00 7.60 103 ASN A CA 1
ATOM 1366 C C . ASN A 1 90 ? 3.642 24.645 14.821 1.00 8.33 103 ASN A C 1
ATOM 1367 O O . ASN A 1 90 ? 3.443 24.684 16.046 1.00 8.99 103 ASN A O 1
ATOM 1378 N N . TYR A 1 91 ? 2.670 24.424 13.946 1.00 8.92 104 TYR A N 1
ATOM 1379 C CA . TYR A 1 91 ? 1.332 23.994 14.342 1.00 6.37 104 TYR A CA 1
ATOM 1380 C C . TYR A 1 91 ? 1.123 22.586 13.812 1.00 7.88 104 TYR A C 1
ATOM 1381 O O . TYR A 1 91 ? 1.719 22.204 12.785 1.00 8.05 104 TYR A O 1
ATOM 1399 N N . LEU A 1 92 ? 0.242 21.832 14.462 1.00 9.38 105 LEU A N 1
ATOM 1400 C CA . LEU A 1 92 ? -0.201 20.543 13.942 1.00 8.90 105 LEU A CA 1
ATOM 1401 C C . LEU A 1 92 ? -1.683 20.630 13.634 1.00 9.88 105 LEU A C 1
ATOM 1402 O O . LEU A 1 92 ? -2.495 20.908 14.521 1.00 10.67 105 LEU A O 1
ATOM 1418 N N . LYS A 1 93 ? -2.026 20.442 12.364 1.00 12.19 106 LYS A N 1
ATOM 1419 C CA . LYS A 1 93 ? -3.418 20.496 11.939 1.00 13.77 106 LYS A CA 1
ATOM 1420 C C . LYS A 1 93 ? -4.121 21.780 12.396 1.00 11.52 106 LYS A C 1
ATOM 1421 O O . LYS A 1 93 ? -5.269 21.759 12.867 1.00 13.76 106 LYS A O 1
ATOM 1440 N N . GLY A 1 94 ? -3.442 22.909 12.236 1.00 11.20 107 GLY A N 1
ATOM 1441 C CA . GLY A 1 94 ? -4.009 24.192 12.551 1.00 12.13 107 GLY A CA 1
ATOM 1442 C C . GLY A 1 94 ? -3.955 24.564 14.016 1.00 11.77 107 GLY A C 1
ATOM 1443 O O . GLY A 1 94 ? -4.329 25.665 14.393 1.00 14.33 107 GLY A O 1
ATOM 1447 N N . LYS A 1 95 ? -3.470 23.643 14.841 1.00 9.54 108 LYS A N 1
ATOM 1448 C CA . LYS A 1 95 ? -3.367 23.871 16.292 1.00 11.12 108 LYS A CA 1
ATOM 1449 C C . LYS A 1 95 ? -1.981 24.293 16.733 1.00 10.99 108 LYS A C 1
ATOM 1450 O O . LYS A 1 95 ? -1.003 23.609 16.468 1.00 10.43 108 LYS A O 1
ATOM 1469 N N . GLN A 1 96 ? -1.929 25.398 17.455 1.00 10.45 109 GLN A N 1
ATOM 1470 C CA . GLN A 1 96 ? -0.722 25.837 18.121 1.00 9.80 109 GLN A CA 1
ATOM 1471 C C . GLN A 1 96 ? -0.701 25.252 19.527 1.00 10.57 109 GLN A C 1
ATOM 1472 O O . GLN A 1 96 ? -1.717 25.211 20.207 1.00 11.82 109 GLN A O 1
ATOM 1486 N N . TYR A 1 97 ? 0.452 24.753 19.948 1.00 8.41 110 TYR A N 1
ATOM 1487 C CA . TYR A 1 97 ? 0.609 24.160 21.276 1.00 9.09 110 TYR A CA 1
ATOM 1488 C C . TYR A 1 97 ? 1.197 25.172 22.245 1.00 7.33 110 TYR A C 1
ATOM 1489 O O . TYR A 1 97 ? 1.731 26.194 21.835 1.00 9.05 110 TYR A O 1
ATOM 1507 N N . PRO A 1 98 ? 1.079 24.913 23.558 1.00 8.31 111 PRO A N 1
ATOM 1508 C CA . PRO A 1 98 ? 1.595 25.878 24.533 1.00 8.87 111 PRO A CA 1
ATOM 1509 C C . PRO A 1 98 ? 3.114 25.920 24.601 1.00 8.88 111 PRO A C 1
ATOM 1510 O O . PRO A 1 98 ? 3.672 26.914 25.031 1.00 8.07 111 PRO A O 1
ATOM 1521 N N . LEU A 1 99 ? 3.761 24.838 24.174 1.00 8.62 112 LEU A N 1
ATOM 1522 C CA . LEU A 1 99 ? 5.188 24.648 24.367 1.00 7.44 112 LEU A CA 1
ATOM 1523 C C . LEU A 1 99 ? 5.700 23.701 23.278 1.00 8.23 112 LEU A C 1
ATOM 1524 O O . LEU A 1 99 ? 5.051 22.707 22.950 1.00 7.71 112 LEU A O 1
ATOM 1540 N N . GLU A 1 100 ? 6.842 24.050 22.697 1.00 8.92 113 GLU A N 1
ATOM 1541 C CA . GLU A 1 100 ? 7.509 23.184 21.714 1.00 8.19 113 GLU A CA 1
ATOM 1542 C C . GLU A 1 100 ? 8.998 23.081 22.060 1.00 7.72 113 GLU A C 1
ATOM 1543 O O . GLU A 1 100 ? 9.629 24.097 22.341 1.00 7.70 113 GLU A O 1
ATOM 1555 N N . ALA A 1 101 ? 9.546 21.859 22.036 1.00 7.10 114 ALA A N 1
ATOM 1556 C CA . ALA A 1 101 ? 10.978 21.622 22.240 1.00 7.26 114 ALA A CA 1
ATOM 1557 C C . ALA A 1 101 ? 11.628 21.329 20.902 1.00 9.31 114 ALA A C 1
ATOM 1558 O O . ALA A 1 101 ? 11.053 20.605 20.088 1.00 9.06 114 ALA A O 1
ATOM 1565 N N . HIS A 1 102 ? 12.811 21.914 20.684 1.00 7.64 115 HIS A N 1
ATOM 1566 C CA . HIS A 1 102 ? 13.640 21.616 19.523 1.00 9.22 115 HIS A CA 1
ATOM 1567 C C . HIS A 1 102 ? 14.920 20.960 19.963 1.00 8.77 115 HIS A C 1
ATOM 1568 O O . HIS A 1 102 ? 15.707 21.555 20.699 1.00 8.79 115 HIS A O 1
ATOM 1582 N N . PHE A 1 103 ? 15.100 19.716 19.525 1.00 7.82 116 PHE A N 1
ATOM 1583 C CA . PHE A 1 103 ? 16.315 18.961 19.767 1.00 8.36 116 PHE A CA 1
ATOM 1584 C C . PHE A 1 103 ? 17.198 19.148 18.525 1.00 6.99 116 PHE A C 1
ATOM 1585 O O . PHE A 1 103 ? 16.891 18.642 17.434 1.00 8.12 116 PHE A O 1
ATOM 1602 N N . VAL A 1 104 ? 18.266 19.910 18.666 1.00 7.18 117 VAL A N 1
ATOM 1603 C CA . VAL A 1 104 ? 19.056 20.364 17.535 1.00 7.36 117 VAL A CA 1
ATOM 1604 C C . VAL A 1 104 ? 20.309 19.525 17.438 1.00 7.44 117 VAL A C 1
ATOM 1605 O O . VAL A 1 104 ? 21.080 19.448 18.407 1.00 8.01 117 VAL A O 1
ATOM 1618 N N . HIS A 1 105 ? 20.477 18.871 16.288 1.00 8.42 118 HIS A N 1
ATOM 1619 C CA . HIS A 1 105 ? 21.584 17.957 16.064 1.00 7.16 118 HIS A CA 1
ATOM 1620 C C . HIS A 1 105 ? 22.448 18.422 14.905 1.00 9.07 118 HIS A C 1
ATOM 1621 O O . HIS A 1 105 ? 21.948 19.077 13.983 1.00 10.05 118 HIS A O 1
ATOM 1636 N N . ALA A 1 106 ? 23.718 18.037 14.911 1.00 7.93 119 ALA A N 1
ATOM 1637 C CA . ALA A 1 106 ? 24.604 18.358 13.795 1.00 7.39 119 ALA A CA 1
ATOM 1638 C C . ALA A 1 106 ? 25.492 17.187 13.472 1.00 8.17 119 ALA A C 1
ATOM 1639 O O . ALA A 1 106 ? 26.018 16.525 14.375 1.00 9.75 119 ALA A O 1
ATOM 1646 N N . THR A 1 107 ? 25.699 16.931 12.186 1.00 8.15 120 THR A N 1
ATOM 1647 C CA . THR A 1 107 ? 26.801 16.038 11.806 1.00 8.49 120 THR A CA 1
ATOM 1648 C C . THR A 1 107 ? 28.132 16.692 12.167 1.00 9.38 120 THR A C 1
ATOM 1649 O O . THR A 1 107 ? 28.199 17.900 12.393 1.00 8.79 120 THR A O 1
ATOM 1660 N N . ASP A 1 108 ? 29.193 15.893 12.219 1.00 9.81 121 ASP A N 1
ATO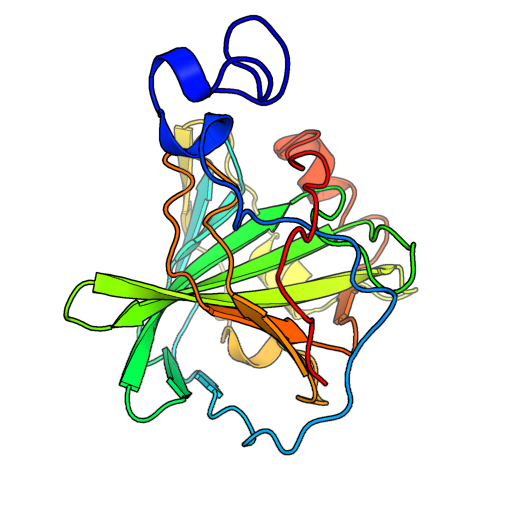M 1661 C CA . ASP A 1 108 ? 30.508 16.431 12.531 1.00 11.01 121 ASP A CA 1
ATOM 1662 C C . ASP A 1 108 ? 30.945 17.458 11.480 1.00 11.52 121 ASP A C 1
ATOM 1663 O O . ASP A 1 108 ? 31.755 18.332 11.775 1.00 12.97 121 ASP A O 1
ATOM 1672 N N . LYS A 1 109 ? 30.391 17.383 10.272 1.00 11.58 122 LYS A N 1
ATOM 1673 C CA . LYS A 1 109 ? 30.700 18.361 9.238 1.00 10.57 122 LYS A CA 1
ATOM 1674 C C . LYS A 1 109 ? 29.877 19.649 9.346 1.00 11.02 122 LYS A C 1
ATOM 1675 O O . LYS A 1 109 ? 30.158 20.613 8.666 1.00 11.57 122 LYS A O 1
ATOM 1694 N N . GLY A 1 110 ? 28.850 19.634 10.185 1.00 10.91 123 GLY A N 1
ATOM 1695 C CA . GLY A 1 110 ? 28.073 20.820 10.526 1.00 11.61 123 GLY A CA 1
ATOM 1696 C C . GLY A 1 110 ? 26.643 20.856 10.026 1.00 13.37 123 GLY A C 1
ATOM 1697 O O . GLY A 1 110 ? 25.955 21.850 10.224 1.00 15.51 123 GLY A O 1
ATOM 1701 N N . GLU A 1 111 ? 26.187 19.783 9.385 1.00 9.53 124 GLU A N 1
ATOM 1702 C CA . GLU A 1 111 ? 24.852 19.737 8.800 1.00 9.47 124 GLU A CA 1
ATOM 1703 C C . GLU A 1 111 ? 23.797 19.500 9.871 1.00 10.82 124 GLU A C 1
ATOM 1704 O O . GLU A 1 111 ? 23.975 18.655 10.725 1.00 9.00 124 GLU A O 1
ATOM 1716 N N . LEU A 1 112 ? 22.698 20.256 9.826 1.00 11.40 125 LEU A N 1
ATOM 1717 C CA . LEU A 1 112 ? 21.769 20.327 10.958 1.00 11.41 125 LEU A CA 1
ATOM 1718 C C . LEU A 1 112 ? 20.452 19.564 10.762 1.00 9.31 125 LEU A C 1
ATOM 1719 O O . LEU A 1 112 ? 19.881 19.504 9.648 1.00 10.11 125 LEU A O 1
ATOM 1735 N N . ALA A 1 113 ? 19.947 18.994 11.857 1.00 8.09 126 ALA A N 1
ATOM 1736 C CA . ALA A 1 113 ? 18.661 18.310 11.860 1.00 7.69 126 ALA A CA 1
ATOM 1737 C C . ALA A 1 113 ? 17.993 18.573 13.187 1.00 9.50 126 ALA A C 1
ATOM 1738 O O . ALA A 1 113 ? 18.613 18.443 14.240 1.00 9.16 126 ALA A O 1
ATOM 1745 N N . VAL A 1 114 ? 16.717 18.929 13.130 1.00 8.19 127 VAL A N 1
ATOM 1746 C CA . VAL A 1 114 ? 15.953 19.237 14.320 1.00 6.57 127 VAL A CA 1
ATOM 1747 C C . VAL A 1 114 ? 14.832 18.233 14.493 1.00 7.18 127 VAL A C 1
ATOM 1748 O O . VAL A 1 114 ? 14.074 17.980 13.552 1.00 8.52 127 VAL A O 1
ATOM 1761 N N . VAL A 1 115 ? 14.735 17.655 15.687 1.00 7.71 128 VAL A N 1
ATOM 1762 C CA . VAL A 1 115 ? 13.579 16.878 16.095 1.00 8.15 128 VAL A CA 1
ATOM 1763 C C . VAL A 1 115 ? 12.727 17.777 16.997 1.00 6.86 128 VAL A C 1
ATOM 1764 O O . VAL A 1 115 ? 13.203 18.274 18.026 1.00 7.35 128 VAL A O 1
ATOM 1777 N N . ALA A 1 116 ? 11.475 17.997 16.608 1.00 7.89 129 ALA A N 1
ATOM 1778 C CA . ALA A 1 116 ? 10.566 18.849 17.363 1.00 8.71 129 ALA A CA 1
ATOM 1779 C C . ALA A 1 116 ? 9.555 18.003 18.102 1.00 8.64 129 ALA A C 1
ATOM 1780 O O . ALA A 1 116 ? 9.030 17.034 17.573 1.00 8.49 129 ALA A O 1
ATOM 1787 N N . VAL A 1 117 ? 9.311 18.381 19.352 1.00 8.95 130 VAL A N 1
ATOM 1788 C CA . VAL A 1 117 ? 8.337 17.707 20.188 1.00 8.30 130 VAL A CA 1
ATOM 1789 C C . VAL A 1 117 ? 7.395 18.768 20.727 1.00 8.67 130 VAL A C 1
ATOM 1790 O O . VAL A 1 117 ? 7.818 19.726 21.394 1.00 8.10 130 VAL A O 1
ATOM 1803 N N . MET A 1 118 ? 6.109 18.596 20.463 1.00 8.98 131 MET A N 1
ATOM 1804 C CA . MET A 1 118 ? 5.097 19.454 21.070 1.00 8.84 131 MET A CA 1
ATOM 1805 C C . MET A 1 118 ? 4.816 18.977 22.491 1.00 9.33 131 MET A C 1
ATOM 1806 O O . MET A 1 118 ? 4.842 17.773 22.757 1.00 10.48 131 MET A O 1
ATOM 1820 N N . PHE A 1 119 ? 4.531 19.922 23.379 1.00 10.18 132 PHE A N 1
ATOM 1821 C CA . PHE A 1 119 ? 4.090 19.615 24.735 1.00 12.18 132 PHE A CA 1
ATOM 1822 C C . PHE A 1 119 ? 2.719 20.216 24.907 1.00 14.59 132 PHE A C 1
ATOM 1823 O O . PHE A 1 119 ? 2.557 21.432 24.836 1.00 19.08 132 PHE A O 1
ATOM 1840 N N . ASP A 1 120 ? 1.731 19.367 25.113 1.00 13.10 133 ASP A N 1
ATOM 1841 C CA . ASP A 1 120 ? 0.394 19.855 25.393 1.00 12.08 133 ASP A CA 1
ATOM 1842 C C . ASP A 1 120 ? 0.139 19.775 26.873 1.00 14.27 133 ASP A C 1
ATOM 1843 O O . ASP A 1 120 ? 0.862 19.091 27.594 1.00 13.98 133 ASP A O 1
ATOM 1852 N N . PHE A 1 121 ? -0.900 20.475 27.306 1.00 14.63 134 PHE A N 1
ATOM 1853 C CA . PHE A 1 121 ? -1.352 20.439 28.689 1.00 14.32 134 PHE A CA 1
ATOM 1854 C C . PHE A 1 121 ? -1.824 19.059 29.078 1.00 17.83 134 PHE A C 1
ATOM 1855 O O . PHE A 1 121 ? -2.456 18.352 28.292 1.00 17.51 134 PHE A O 1
ATOM 1872 N N . GLY A 1 122 ? -1.525 18.689 30.316 1.00 17.18 135 GLY A N 1
ATOM 1873 C CA . GLY A 1 122 ? -2.063 17.493 30.919 1.00 20.96 135 GLY A CA 1
ATOM 1874 C C . GLY A 1 122 ? -2.240 17.783 32.395 1.00 18.29 135 GLY A C 1
ATOM 1875 O O . GLY A 1 122 ? -1.814 18.832 32.880 1.00 23.35 135 GLY A O 1
ATOM 1879 N N . PRO A 1 123 ? -2.881 16.867 33.107 1.00 18.60 136 PRO A N 1
ATOM 1880 C CA . PRO A 1 123 ? -3.202 17.121 34.519 1.00 21.11 136 PRO A CA 1
ATOM 1881 C C . PRO A 1 123 ? -1.981 17.026 35.411 1.00 23.21 136 PRO A C 1
ATOM 1882 O O . PRO A 1 123 ? -1.884 17.697 36.445 1.00 22.90 136 PRO A O 1
ATOM 1893 N N . ARG A 1 124 ? -1.050 16.170 35.012 1.00 23.42 137 ARG A N 1
ATOM 1894 C CA . ARG A 1 124 ? 0.069 15.848 35.862 1.00 32.37 137 ARG A CA 1
ATOM 1895 C C . ARG A 1 124 ? 1.294 16.617 35.415 1.00 27.47 137 ARG A C 1
ATOM 1896 O O . ARG A 1 124 ? 1.509 16.818 34.214 1.00 27.63 137 ARG A O 1
ATOM 1917 N N . SER A 1 125 ? 2.080 17.061 36.388 1.00 33.96 138 SER A N 1
ATOM 1918 C CA . SER A 1 125 ? 3.394 17.611 36.108 1.00 27.11 138 SER A CA 1
ATOM 1919 C C . SER A 1 125 ? 4.212 16.545 35.387 1.00 28.33 138 SER A C 1
ATOM 1920 O O . SER A 1 125 ? 4.187 15.380 35.775 1.00 28.11 138 SER A O 1
ATOM 1928 N N . ASN A 1 126 ? 4.910 16.931 34.322 1.00 21.26 139 ASN A N 1
ATOM 1929 C CA . ASN A 1 126 ? 5.858 16.023 33.670 1.00 19.21 139 ASN A CA 1
ATOM 1930 C C . ASN A 1 126 ? 7.112 15.879 34.545 1.00 16.78 139 ASN A C 1
ATOM 1931 O O . ASN A 1 126 ? 7.757 16.880 34.878 1.00 15.32 139 ASN A O 1
ATOM 1942 N N . ASN A 1 127 ? 7.437 14.649 34.962 1.00 19.15 140 ASN A N 1
ATOM 1943 C CA . ASN A 1 127 ? 8.513 14.446 35.934 1.00 18.87 140 ASN A CA 1
ATOM 1944 C C . ASN A 1 127 ? 9.870 14.888 35.420 1.00 17.46 140 ASN A C 1
ATOM 1945 O O . ASN A 1 127 ? 10.655 15.444 36.164 1.00 16.16 140 ASN A O 1
ATOM 1956 N N . GLU A 1 128 ? 10.137 14.628 34.143 1.00 17.06 141 GLU A N 1
ATOM 1957 C CA . GLU A 1 128 ? 11.400 15.022 33.531 1.00 15.88 141 GLU A CA 1
ATOM 1958 C C . GLU A 1 128 ? 11.513 16.535 33.424 1.00 15.01 141 GLU A C 1
ATOM 1959 O O . GLU A 1 128 ? 12.590 17.093 33.639 1.00 13.72 141 GLU A O 1
ATOM 1971 N N . LEU A 1 129 ? 10.418 17.216 33.078 1.00 14.68 142 LEU A N 1
ATOM 1972 C CA . LEU A 1 129 ? 10.420 18.674 33.113 1.00 13.74 142 LEU A CA 1
ATOM 1973 C C . LEU A 1 129 ? 10.571 19.231 34.497 1.00 17.64 142 LEU A C 1
ATOM 1974 O O . LEU A 1 129 ? 11.194 20.271 34.672 1.00 16.38 142 LEU A O 1
ATOM 1990 N N . THR A 1 130 ? 9.987 18.567 35.496 1.00 13.04 143 THR A N 1
ATOM 1991 C CA . THR A 1 130 ? 10.175 19.025 36.858 1.00 16.96 143 THR A CA 1
ATOM 1992 C C . THR A 1 130 ? 11.654 19.001 37.181 1.00 13.88 143 THR A C 1
ATOM 1993 O O . THR A 1 130 ? 12.178 19.956 37.726 1.00 16.96 143 THR A O 1
ATOM 2004 N N . THR A 1 131 ? 12.326 17.901 36.856 1.00 13.51 144 THR A N 1
ATOM 2005 C CA . THR A 1 131 ? 13.760 17.823 37.079 1.00 14.61 144 THR A CA 1
ATOM 2006 C C . THR A 1 131 ? 14.505 18.898 36.303 1.00 11.80 144 THR A C 1
ATOM 2007 O O . THR A 1 131 ? 15.334 19.624 36.848 1.00 13.58 144 THR A O 1
ATOM 2018 N N . LEU A 1 132 ? 14.190 19.018 35.019 1.00 13.65 145 LEU A N 1
ATOM 2019 C CA . LEU A 1 132 ? 14.897 19.943 34.153 1.00 12.23 145 LEU A CA 1
ATOM 2020 C C . LEU A 1 132 ? 14.733 21.389 34.583 1.00 11.38 145 LEU A C 1
ATOM 2021 O O . LEU A 1 132 ? 15.695 22.142 34.564 1.00 12.62 145 LEU A O 1
ATOM 2037 N N . LEU A 1 133 ? 13.512 21.769 34.962 1.00 11.53 146 LEU A N 1
ATOM 2038 C CA . LEU A 1 133 ? 13.170 23.169 35.195 1.00 12.63 146 LEU A CA 1
ATOM 2039 C C . LEU A 1 133 ? 13.172 23.578 36.662 1.00 15.12 146 LEU A C 1
ATOM 2040 O O . LEU A 1 133 ? 12.640 24.625 37.023 1.00 15.66 146 LEU A O 1
ATOM 2056 N N . ALA A 1 134 ? 13.797 22.774 37.513 1.00 11.96 147 ALA A N 1
ATOM 2057 C CA . ALA A 1 134 ? 13.749 23.057 38.949 1.00 14.29 147 ALA A CA 1
ATOM 2058 C C . ALA A 1 134 ? 14.332 24.430 39.262 1.00 17.77 147 ALA A C 1
ATOM 2059 O O . ALA A 1 134 ? 13.904 25.116 40.192 1.00 18.57 147 ALA A O 1
ATOM 2066 N N . SER A 1 135 ? 15.317 24.830 38.474 1.00 14.03 148 SER A N 1
ATOM 2067 C CA . SER A 1 135 ? 15.869 26.175 38.546 1.00 13.12 148 SER A CA 1
ATOM 2068 C C . SER A 1 135 ? 16.114 26.661 37.116 1.00 13.61 148 SER A C 1
ATOM 2069 O O . SER A 1 135 ? 16.908 26.070 36.392 1.00 17.63 148 SER A O 1
ATOM 2077 N N . ILE A 1 136 ? 15.404 27.711 36.712 1.00 12.83 149 ILE A N 1
ATOM 2078 C CA . ILE A 1 136 ? 15.538 28.262 35.372 1.00 9.82 149 ILE A CA 1
ATOM 2079 C C . ILE A 1 136 ? 16.378 29.533 35.464 1.00 12.59 149 ILE A C 1
ATOM 2080 O O . ILE A 1 136 ? 16.006 30.467 36.183 1.00 13.35 149 ILE A O 1
ATOM 2096 N N . PRO A 1 137 ? 17.518 29.582 34.757 1.00 10.71 150 PRO A N 1
ATOM 2097 C CA . PRO A 1 137 ? 18.425 30.727 34.876 1.00 11.70 150 PRO A CA 1
ATOM 2098 C C . PRO A 1 137 ? 17.828 31.993 34.284 1.00 10.59 150 PRO A C 1
ATOM 2099 O O . PRO A 1 137 ? 17.049 31.935 33.337 1.00 11.95 150 PRO A O 1
ATOM 2110 N N . SER A 1 138 ? 18.210 33.137 34.835 1.00 13.66 151 SER A N 1
ATOM 2111 C CA . SER A 1 138 ? 17.813 34.409 34.254 1.00 13.89 151 SER A CA 1
ATOM 2112 C C . SER A 1 138 ? 18.702 34.795 33.090 1.00 13.55 151 SER A C 1
ATOM 2113 O O . SER A 1 138 ? 19.688 34.126 32.787 1.00 13.23 151 SER A O 1
ATOM 2121 N N . LYS A 1 139 ? 18.325 35.868 32.409 1.00 13.77 152 LYS A N 1
ATOM 2122 C CA . LYS A 1 139 ? 18.980 36.259 31.184 1.00 13.02 152 LYS A CA 1
ATOM 2123 C C . LYS A 1 139 ? 20.477 36.460 31.359 1.00 11.92 152 LYS A C 1
ATOM 2124 O O . LYS A 1 139 ? 20.911 37.134 32.288 1.00 13.41 152 LYS A O 1
ATOM 2143 N N . GLY A 1 140 ? 21.263 35.860 30.473 1.00 12.65 153 GLY A N 1
ATOM 2144 C CA . GLY A 1 140 ? 22.705 35.992 30.512 1.00 13.09 153 GLY A CA 1
ATOM 2145 C C . GLY A 1 140 ? 23.370 35.053 31.499 1.00 13.92 153 GLY A C 1
ATOM 2146 O O . GLY A 1 140 ? 24.560 35.180 31.762 1.00 14.01 153 GLY A O 1
ATOM 2150 N N . GLN A 1 141 ? 22.595 34.127 32.055 1.00 10.80 154 GLN A N 1
ATOM 2151 C CA . GLN A 1 141 ? 23.119 33.199 33.059 1.00 11.91 154 GLN A CA 1
ATOM 2152 C C . GLN A 1 141 ? 22.860 31.724 32.718 1.00 10.32 154 GLN A C 1
ATOM 2153 O O . GLN A 1 141 ? 22.053 31.398 31.849 1.00 9.70 154 GLN A O 1
ATOM 2167 N N . THR A 1 142 ? 23.547 30.859 33.467 1.00 9.94 155 THR A N 1
ATOM 2168 C CA . THR A 1 142 ? 23.551 29.417 33.321 1.00 9.49 155 THR A CA 1
ATOM 2169 C C . THR A 1 142 ? 23.262 28.830 34.694 1.00 11.24 155 THR A C 1
ATOM 2170 O O . THR A 1 142 ? 23.575 29.471 35.694 1.00 12.02 155 THR A O 1
ATOM 2181 N N . VAL A 1 143 ? 22.624 27.662 34.757 1.00 8.97 156 VAL A N 1
ATOM 2182 C CA . VAL A 1 143 ? 22.502 26.921 36.012 1.00 9.66 156 VAL A CA 1
ATOM 2183 C C . VAL A 1 143 ? 22.759 25.460 35.762 1.00 10.04 156 VAL A C 1
ATOM 2184 O O . VAL A 1 143 ? 22.233 24.881 34.829 1.00 11.04 156 VAL A O 1
ATOM 2197 N N . GLU A 1 144 ? 23.599 24.869 36.592 1.00 9.22 157 GLU A N 1
ATOM 2198 C CA . GLU A 1 144 ? 23.863 23.443 36.549 1.00 8.51 157 GLU A CA 1
ATOM 2199 C C . GLU A 1 144 ? 22.634 22.702 37.061 1.00 10.36 157 GLU A C 1
ATOM 2200 O O . GLU A 1 144 ? 22.068 23.078 38.087 1.00 12.46 157 GLU A O 1
ATOM 2212 N N . LEU A 1 145 ? 22.218 21.632 36.384 1.00 11.23 158 LEU A N 1
ATOM 2213 C CA . LEU A 1 145 ? 21.095 20.859 36.896 1.00 11.14 158 LEU A CA 1
ATOM 2214 C C . LEU A 1 145 ? 21.443 20.255 38.264 1.00 13.19 158 LEU A C 1
ATOM 2215 O O . LEU A 1 145 ? 22.539 19.725 38.447 1.00 14.88 158 LEU A O 1
ATOM 2231 N N . LYS A 1 146 ? 20.506 20.297 39.201 1.00 14.73 159 LYS A N 1
ATOM 2232 C CA . LYS A 1 146 ? 20.715 19.690 40.519 1.00 16.14 159 LYS A CA 1
ATOM 2233 C C . LYS A 1 146 ? 20.724 18.157 40.427 1.00 19.05 159 LYS A C 1
ATOM 2234 O O . LYS A 1 146 ? 21.456 17.486 41.156 1.00 20.67 159 LYS A O 1
ATOM 2253 N N . GLU A 1 147 ? 19.904 17.611 39.534 1.00 14.26 160 GLU A N 1
ATOM 2254 C CA . GLU A 1 147 ? 19.658 16.174 39.465 1.00 13.34 160 GLU A CA 1
ATOM 2255 C C . GLU A 1 147 ? 19.877 15.577 38.086 1.00 22.52 160 GLU A C 1
ATOM 2256 O O . GLU A 1 147 ? 19.786 16.266 37.067 1.00 15.79 160 GLU A O 1
ATOM 2268 N N . ALA A 1 148 ? 20.151 14.277 38.061 1.00 20.80 161 ALA A N 1
ATOM 2269 C CA . ALA A 1 148 ? 20.399 13.553 36.824 1.00 19.10 161 ALA A CA 1
ATOM 2270 C C . ALA A 1 148 ? 19.157 13.514 35.927 1.00 17.82 161 ALA A C 1
ATOM 2271 O O . ALA A 1 148 ? 18.034 13.460 36.420 1.00 21.99 161 ALA A O 1
ATOM 2278 N N . LEU A 1 149 ? 19.371 13.507 34.610 1.00 15.17 162 LEU A N 1
ATOM 2279 C CA . LEU A 1 149 ? 18.288 13.511 33.634 1.00 12.50 162 LEU A CA 1
ATOM 2280 C C . LEU A 1 149 ? 18.831 13.031 32.290 1.00 14.76 162 LEU A C 1
ATOM 2281 O O . LEU A 1 149 ? 19.790 13.613 31.789 1.00 14.73 162 LEU A O 1
ATOM 2297 N N . ASN A 1 150 ? 18.233 11.990 31.698 1.00 15.43 163 ASN A N 1
ATOM 2298 C CA . ASN A 1 150 ? 18.559 11.562 30.330 1.00 13.85 163 ASN A CA 1
ATOM 2299 C C . ASN A 1 150 ? 17.558 12.161 29.340 1.00 16.22 163 ASN A C 1
ATOM 2300 O O . ASN A 1 150 ? 16.354 11.996 29.517 1.00 17.13 163 ASN A O 1
ATOM 2311 N N . PRO A 1 151 ? 18.034 12.853 28.292 1.00 14.82 164 PRO A N 1
ATOM 2312 C CA . PRO A 1 151 ? 17.088 13.523 27.398 1.00 12.79 164 PRO A CA 1
ATOM 2313 C C . PRO A 1 151 ? 16.114 12.563 26.688 1.00 15.61 164 PRO A C 1
ATOM 2314 O O . PRO A 1 151 ? 15.054 12.980 26.237 1.00 15.41 164 PRO A O 1
ATOM 2325 N N . ALA A 1 152 ? 16.469 11.280 26.632 1.00 18.74 165 ALA A N 1
ATOM 2326 C CA . ALA A 1 152 ? 15.617 10.261 26.009 1.00 16.82 165 ALA A CA 1
ATOM 2327 C C . ALA A 1 152 ? 14.213 10.288 26.593 1.00 14.26 165 ALA A C 1
ATOM 2328 O O . ALA A 1 152 ? 13.235 10.053 25.891 1.00 15.24 165 ALA A O 1
ATOM 2335 N N . ASP A 1 153 ? 14.146 10.594 27.883 1.00 13.36 166 ASP A N 1
ATOM 2336 C CA . ASP A 1 153 ? 12.918 10.509 28.624 1.00 17.43 166 ASP A CA 1
ATOM 2337 C C . ASP A 1 153 ? 11.977 11.683 28.323 1.00 19.87 166 ASP A C 1
ATOM 2338 O O . ASP A 1 153 ? 10.820 11.666 28.718 1.00 20.22 166 ASP A O 1
ATOM 2347 N N . LEU A 1 154 ? 12.461 12.682 27.591 1.00 12.41 167 LEU A N 1
ATOM 2348 C CA . LEU A 1 154 ? 11.619 13.789 27.175 1.00 14.42 167 LEU A CA 1
ATOM 2349 C C . LEU A 1 154 ? 10.977 13.548 25.817 1.00 14.68 167 LEU A C 1
ATOM 2350 O O . LEU A 1 154 ? 10.077 14.276 25.426 1.00 17.11 167 LEU A O 1
ATOM 2366 N N . LEU A 1 155 ? 11.448 12.554 25.075 1.00 12.87 168 LEU A N 1
ATOM 2367 C CA . LEU A 1 155 ? 10.821 12.239 23.796 1.00 13.67 168 LEU A CA 1
ATOM 2368 C C . LEU A 1 155 ? 9.521 11.487 24.053 1.00 15.00 168 LEU A C 1
ATOM 2369 O O . LEU A 1 155 ? 9.426 10.756 25.028 1.00 16.50 168 LEU A O 1
ATOM 2385 N N . PRO A 1 156 ? 8.521 11.648 23.169 1.00 13.03 169 PRO A N 1
ATOM 2386 C CA . PRO A 1 156 ? 7.323 10.811 23.256 1.00 14.21 169 PRO A CA 1
ATOM 2387 C C . PRO A 1 156 ? 7.672 9.348 23.055 1.00 15.98 169 PRO A C 1
ATOM 2388 O O . PRO A 1 156 ? 8.689 9.037 22.445 1.00 16.65 169 PRO A O 1
ATOM 2399 N N . ARG A 1 157 ? 6.809 8.462 23.537 1.00 16.24 170 ARG A N 1
ATOM 2400 C CA . ARG A 1 157 ? 7.027 7.030 23.374 1.00 17.38 170 ARG A CA 1
ATOM 2401 C C . ARG A 1 157 ? 6.925 6.620 21.905 1.00 17.06 170 ARG A C 1
ATOM 2402 O O . ARG A 1 157 ? 7.776 5.892 21.387 1.00 19.08 170 ARG A O 1
ATOM 2423 N N . ASP A 1 158 ? 5.856 7.071 21.259 1.00 16.64 171 ASP A N 1
ATOM 2424 C CA . ASP A 1 158 ? 5.635 6.794 19.848 1.00 18.90 171 ASP A CA 1
ATOM 2425 C C . ASP A 1 158 ? 6.524 7.732 19.050 1.00 16.36 171 ASP A C 1
ATOM 2426 O O . ASP A 1 158 ? 6.617 8.915 19.375 1.00 14.98 171 ASP A O 1
ATOM 2435 N N . ARG A 1 159 ? 7.183 7.196 18.025 1.00 14.44 172 ARG A N 1
ATOM 2436 C CA . ARG A 1 159 ? 8.211 7.919 17.290 1.00 14.92 172 ARG A CA 1
ATOM 2437 C C . ARG A 1 159 ? 7.833 8.224 15.845 1.00 12.38 172 ARG A C 1
ATOM 2438 O O . ARG A 1 159 ? 8.698 8.593 15.051 1.00 15.03 172 ARG A O 1
ATOM 2459 N N . GLU A 1 160 ? 6.559 8.116 15.504 1.00 14.52 173 GLU A N 1
ATOM 2460 C CA . GLU A 1 160 ? 6.124 8.502 14.164 1.00 13.54 173 GLU A CA 1
ATOM 2461 C C . GLU A 1 160 ? 6.303 10.004 14.046 1.00 12.06 173 GLU A C 1
ATOM 2462 O O . GLU A 1 160 ? 6.141 10.720 15.028 1.00 11.18 173 GLU A O 1
ATOM 2474 N N . TYR A 1 161 ? 6.624 10.480 12.838 1.00 9.66 174 TYR A N 1
ATOM 2475 C CA . TYR A 1 161 ? 6.939 11.884 12.643 1.00 8.86 174 TYR A CA 1
ATOM 2476 C C . TYR A 1 161 ? 6.428 12.412 11.309 1.00 8.71 174 TYR A C 1
ATOM 2477 O O . TYR A 1 161 ? 6.116 11.649 10.390 1.00 10.52 174 TYR A O 1
ATOM 2495 N N . TYR A 1 162 ? 6.330 13.731 11.245 1.00 7.38 175 TYR A N 1
ATOM 2496 C CA . TYR A 1 162 ? 6.210 14.461 9.993 1.00 7.80 175 TYR A CA 1
ATOM 2497 C C . TYR A 1 162 ? 7.589 14.918 9.581 1.00 8.24 175 TYR A C 1
ATOM 2498 O O . TYR A 1 162 ? 8.369 15.340 10.430 1.00 10.35 175 TYR A O 1
ATOM 2516 N N . ARG A 1 163 ? 7.885 14.869 8.276 1.00 7.93 176 ARG A N 1
ATOM 2517 C CA . ARG A 1 163 ? 9.163 15.347 7.790 1.00 6.97 176 ARG A CA 1
ATOM 2518 C C . ARG A 1 163 ? 9.005 16.464 6.785 1.00 7.30 176 ARG A C 1
ATOM 2519 O O . ARG A 1 163 ? 8.200 16.402 5.853 1.00 8.19 176 ARG A O 1
ATOM 2540 N N . PHE A 1 164 ? 9.816 17.495 6.954 1.00 8.02 177 PHE A N 1
ATOM 2541 C CA . PHE A 1 164 ? 9.944 18.511 5.923 1.00 8.54 177 PHE A CA 1
ATOM 2542 C C . PHE A 1 164 ? 11.340 19.109 5.928 1.00 8.31 177 PHE A C 1
ATOM 2543 O O . PHE A 1 164 ? 12.123 18.907 6.861 1.00 7.77 177 PHE A O 1
ATOM 2560 N N . ASN A 1 165 ? 11.633 19.816 4.841 1.00 7.73 178 ASN A N 1
ATOM 2561 C CA . ASN A 1 165 ? 12.898 20.476 4.604 1.00 6.10 178 ASN A CA 1
ATOM 2562 C C . ASN A 1 165 ? 12.681 21.938 4.935 1.00 7.85 178 ASN A C 1
ATOM 2563 O O . ASN A 1 165 ? 11.772 22.573 4.393 1.00 8.57 178 ASN A O 1
ATOM 2574 N N . GLY A 1 166 ? 13.453 22.474 5.866 1.00 8.07 179 GLY A N 1
ATOM 2575 C CA . GLY A 1 166 ? 13.245 23.842 6.291 1.00 7.20 179 GLY A CA 1
ATOM 2576 C C . GLY A 1 166 ? 14.507 24.537 6.770 1.00 6.51 179 GLY A C 1
ATOM 2577 O O . GLY A 1 166 ? 15.569 24.420 6.156 1.00 6.93 179 GLY A O 1
ATOM 2581 N N . SER A 1 167 ? 14.363 25.308 7.844 1.00 7.01 180 SER A N 1
ATOM 2582 C CA . SER A 1 167 ? 15.396 26.237 8.270 1.00 6.96 180 SER A CA 1
ATOM 2583 C C . SER A 1 167 ? 15.487 26.272 9.775 1.00 7.17 180 SER A C 1
ATOM 2584 O O . SER A 1 167 ? 14.613 25.760 10.458 1.00 7.90 180 SER A O 1
ATOM 2592 N N . LEU A 1 168 ? 16.503 26.945 10.278 1.00 7.61 181 LEU A N 1
ATOM 2593 C CA . LEU A 1 168 ? 16.480 27.369 11.678 1.00 8.49 181 LEU A CA 1
ATOM 2594 C C . LEU A 1 168 ? 15.386 28.393 11.826 1.00 7.60 181 LEU A C 1
ATOM 2595 O O . LEU A 1 168 ? 15.107 29.145 10.894 1.00 7.67 181 LEU A O 1
ATOM 2611 N N . THR A 1 169 ? 14.754 28.431 12.996 1.00 8.74 182 THR A N 1
ATOM 2612 C CA . THR A 1 169 ? 13.664 29.376 13.237 1.00 7.59 182 THR A CA 1
ATOM 2613 C C . THR A 1 169 ? 14.168 30.629 13.932 1.00 6.89 182 THR A C 1
ATOM 2614 O O . THR A 1 169 ? 13.387 31.532 14.239 1.00 9.27 182 THR A O 1
ATOM 2625 N N . THR A 1 170 ? 15.484 30.701 14.148 1.00 9.38 183 THR A N 1
ATOM 2626 C CA . THR A 1 170 ? 16.121 31.878 14.724 1.00 8.59 183 THR A CA 1
ATOM 2627 C C . THR A 1 170 ? 17.286 32.288 13.831 1.00 8.40 183 THR A C 1
ATOM 2628 O O . THR A 1 170 ? 17.830 31.456 13.100 1.00 8.87 183 THR A O 1
ATOM 2639 N N . PRO A 1 171 ? 17.655 33.570 13.847 1.00 9.38 184 PRO A N 1
ATOM 2640 C CA . PRO A 1 171 ? 18.826 34.031 13.098 1.00 8.46 184 PRO A CA 1
ATOM 2641 C C . PRO A 1 171 ? 20.020 33.115 13.308 1.00 9.04 184 PRO A C 1
ATOM 2642 O O . PRO A 1 171 ? 20.322 32.762 14.461 1.00 10.96 184 PRO A O 1
ATOM 2653 N N . PRO A 1 172 ? 20.714 32.728 12.227 1.00 8.78 185 PRO A N 1
ATOM 2654 C CA . PRO A 1 172 ? 20.632 33.191 10.833 1.00 8.30 185 PRO A CA 1
ATOM 2655 C C . PRO A 1 172 ? 19.587 32.541 9.911 1.00 9.21 185 PRO A C 1
ATOM 2656 O O . PRO A 1 172 ? 19.610 32.791 8.703 1.00 9.81 185 PRO A O 1
ATOM 2667 N N . CYS A 1 173 ? 18.673 31.764 10.475 1.00 7.98 186 CYS A N 1
ATOM 2668 C CA . CYS A 1 173 ? 17.585 31.125 9.728 1.00 8.26 186 CYS A CA 1
ATOM 2669 C C . CYS A 1 173 ? 18.101 30.257 8.586 1.00 8.62 186 CYS A C 1
ATOM 2670 O O . CYS A 1 173 ? 17.486 30.177 7.526 1.00 8.40 186 CYS A O 1
ATOM 2677 N N . SER A 1 174 ? 19.227 29.590 8.811 1.00 7.87 187 SER A N 1
ATOM 2678 C CA . SER A 1 174 ? 19.893 28.833 7.772 1.00 7.56 187 SER A CA 1
ATOM 2679 C C . SER A 1 174 ? 18.970 27.783 7.210 1.00 7.71 187 SER A C 1
ATOM 2680 O O . SER A 1 174 ? 18.242 27.134 7.974 1.00 8.16 187 SER A O 1
ATOM 2688 N N . GLU A 1 175 ? 19.028 27.580 5.895 1.00 7.78 188 GLU A N 1
ATOM 2689 C CA . GLU A 1 175 ? 18.250 26.530 5.252 1.00 7.69 188 GLU A CA 1
ATOM 2690 C C . GLU A 1 175 ? 19.029 25.233 5.091 1.00 8.79 188 GLU A C 1
ATOM 2691 O O . GLU A 1 175 ? 20.147 25.114 5.588 1.00 9.20 188 GLU A O 1
ATOM 2703 N N . GLY A 1 176 ? 18.408 24.235 4.474 1.00 7.79 189 GLY A N 1
ATOM 2704 C CA . GLY A 1 176 ? 19.032 22.923 4.372 1.00 7.35 189 GLY A CA 1
ATOM 2705 C C . GLY A 1 176 ? 18.938 22.131 5.666 1.00 7.10 189 GLY A C 1
ATOM 2706 O O . GLY A 1 176 ? 19.757 21.234 5.905 1.00 8.95 189 GLY A O 1
ATOM 2710 N N . VAL A 1 177 ? 17.946 22.464 6.482 1.00 7.74 190 VAL A N 1
ATOM 2711 C CA . VAL A 1 177 ? 17.751 21.825 7.789 1.00 6.69 190 VAL A CA 1
ATOM 2712 C C . VAL A 1 177 ? 16.623 20.810 7.703 1.00 8.35 190 VAL A C 1
ATOM 2713 O O . VAL A 1 177 ? 15.512 21.134 7.307 1.00 8.88 190 VAL A O 1
ATOM 2726 N N . ARG A 1 178 ? 16.925 19.563 8.025 1.00 7.56 191 ARG A N 1
ATOM 2727 C CA . ARG A 1 178 ? 15.892 18.534 8.141 1.00 7.21 191 ARG A CA 1
ATOM 2728 C C . ARG A 1 178 ? 15.062 18.750 9.395 1.00 9.07 191 ARG A C 1
ATOM 2729 O O . ARG A 1 178 ? 15.612 18.909 10.487 1.00 8.79 191 ARG A O 1
ATOM 2750 N N . TRP A 1 179 ? 13.745 18.722 9.230 1.00 6.84 192 TRP A N 1
ATOM 2751 C CA . TRP A 1 179 ? 12.798 18.798 10.334 1.00 6.87 192 TRP A CA 1
ATOM 2752 C C . TRP A 1 179 ? 12.002 17.512 10.474 1.00 8.00 192 TRP A C 1
ATOM 2753 O O . TRP A 1 179 ? 11.407 17.017 9.508 1.00 8.32 192 TRP A O 1
ATOM 2774 N N . PHE A 1 180 ? 12.016 16.968 11.686 1.00 7.52 193 PHE A N 1
ATOM 2775 C CA . PHE A 1 180 ? 11.254 15.788 12.039 1.00 7.98 193 PHE A CA 1
ATOM 2776 C C . PHE A 1 180 ? 10.385 16.184 13.217 1.00 8.51 193 PHE A C 1
ATOM 2777 O O . PHE A 1 180 ? 10.886 16.372 14.343 1.00 9.10 193 PHE A O 1
ATOM 2794 N N . VAL A 1 181 ? 9.090 16.358 12.973 1.00 7.64 194 VAL A N 1
ATOM 2795 C CA . VAL A 1 181 ? 8.186 16.809 14.033 1.00 7.21 194 VAL A CA 1
ATOM 2796 C C . VAL A 1 181 ? 7.427 15.599 14.521 1.00 7.92 194 VAL A C 1
ATOM 2797 O O . VAL A 1 181 ? 6.699 14.955 13.764 1.00 8.21 194 VAL A O 1
ATOM 2810 N N . MET A 1 182 ? 7.587 15.275 15.793 1.00 8.08 195 MET A N 1
ATOM 2811 C CA . MET A 1 182 ? 6.942 14.071 16.306 1.00 9.17 195 MET A CA 1
ATOM 2812 C C . MET A 1 182 ? 5.429 14.227 16.277 1.00 9.08 195 MET A C 1
ATOM 2813 O O . MET A 1 182 ? 4.908 15.262 16.667 1.00 10.15 195 MET A O 1
ATOM 2827 N N . GLN A 1 183 ? 4.724 13.191 15.839 1.00 10.21 196 GLN A N 1
ATOM 2828 C CA . GLN A 1 183 ? 3.274 13.277 15.707 1.00 12.37 196 GLN A CA 1
ATOM 2829 C C . GLN A 1 183 ? 2.545 13.283 17.059 1.00 13.38 196 GLN A C 1
ATOM 2830 O O . GLN A 1 183 ? 1.458 13.879 17.176 1.00 13.49 196 GLN A O 1
ATOM 2844 N N . GLU A 1 184 ? 3.132 12.622 18.054 1.00 10.47 197 GLU A N 1
ATOM 2845 C CA . GLU A 1 184 ? 2.539 12.504 19.391 1.00 12.57 197 GLU A CA 1
ATOM 2846 C C . GLU A 1 184 ? 3.096 13.601 20.296 1.00 12.48 197 GLU A C 1
ATOM 2847 O O . GLU A 1 184 ? 4.301 13.687 20.478 1.00 12.58 197 GLU A O 1
ATOM 2859 N N . PRO A 1 185 ? 2.230 14.460 20.846 1.00 11.74 198 PRO A N 1
ATOM 2860 C CA . PRO A 1 185 ? 2.750 15.408 21.831 1.00 10.98 198 PRO A CA 1
ATOM 2861 C C . PRO A 1 185 ? 3.152 14.737 23.144 1.00 11.93 198 PRO A C 1
ATOM 2862 O O . PRO A 1 185 ? 2.543 13.735 23.572 1.00 14.56 198 PRO A O 1
ATOM 2873 N N . GLN A 1 186 ? 4.165 15.297 23.774 1.00 11.17 199 GLN A N 1
ATOM 2874 C CA . GLN A 1 186 ? 4.437 15.055 25.162 1.00 11.66 199 GLN A CA 1
ATOM 2875 C C . GLN A 1 186 ? 3.488 15.909 26.001 1.00 12.22 199 GLN A C 1
ATOM 2876 O O . GLN A 1 186 ? 2.711 16.716 25.474 1.00 12.53 199 GLN A O 1
ATOM 2890 N N . THR A 1 187 ? 3.552 15.712 27.313 1.00 15.30 200 THR A N 1
ATOM 2891 C CA . THR A 1 187 ? 2.723 16.447 28.254 1.00 16.16 200 THR A CA 1
ATOM 2892 C C . THR A 1 187 ? 3.543 17.350 29.156 1.00 16.06 200 THR A C 1
ATOM 2893 O O . THR A 1 187 ? 4.652 17.006 29.549 1.00 15.49 200 THR A O 1
ATOM 2904 N N . SER A 1 188 ? 2.987 18.521 29.453 1.00 17.73 201 SER A N 1
ATOM 2905 C CA . SER A 1 188 ? 3.523 19.456 30.443 1.00 19.50 201 SER A CA 1
ATOM 2906 C C . SER A 1 188 ? 2.315 20.036 31.133 1.00 27.75 201 SER A C 1
ATOM 2907 O O . SER A 1 188 ? 1.353 20.388 30.463 1.00 29.21 201 SER A O 1
ATOM 2915 N N . SER A 1 189 ? 2.331 20.175 32.450 1.00 17.41 202 SER A N 1
ATOM 2916 C CA . SER A 1 189 ? 1.194 20.836 33.068 1.00 16.47 202 SER A CA 1
ATOM 2917 C C . SER A 1 189 ? 1.166 22.297 32.653 1.00 14.23 202 SER A C 1
ATOM 2918 O O . SER A 1 189 ? 2.177 22.892 32.277 1.00 13.40 202 SER A O 1
ATOM 2926 N N . LYS A 1 190 ? -0.006 22.899 32.751 1.00 13.60 203 LYS A N 1
ATOM 2927 C CA . LYS A 1 190 ? -0.157 24.312 32.481 1.00 11.45 203 LYS A CA 1
ATOM 2928 C C . LYS A 1 190 ? 0.766 25.136 33.380 1.00 13.93 203 LYS A C 1
ATOM 2929 O O . LYS A 1 190 ? 1.371 26.115 32.949 1.00 14.82 203 LYS A O 1
ATOM 2948 N N . ALA A 1 191 ? 0.914 24.724 34.632 1.00 15.41 204 ALA A N 1
ATOM 2949 C CA . ALA A 1 191 ? 1.788 25.447 35.544 1.00 14.64 204 ALA A CA 1
ATOM 2950 C C . ALA A 1 191 ? 3.241 25.394 35.084 1.00 17.74 204 ALA A C 1
ATOM 2951 O O . ALA A 1 191 ? 3.959 26.381 35.180 1.00 17.07 204 ALA A O 1
ATOM 2958 N N . GLN A 1 192 ? 3.678 24.240 34.578 1.00 15.29 205 GLN A N 1
ATOM 2959 C CA . GLN A 1 192 ? 5.059 24.100 34.102 1.00 17.85 205 GLN A CA 1
ATOM 2960 C C . GLN A 1 192 ? 5.332 24.980 32.886 1.00 17.92 205 GLN A C 1
ATOM 2961 O O . GLN A 1 192 ? 6.371 25.618 32.782 1.00 16.17 205 GLN A O 1
ATOM 2975 N N . THR A 1 193 ? 4.408 24.991 31.941 1.00 15.82 206 THR A N 1
ATOM 2976 C CA A THR A 1 193 ? 4.583 25.791 30.754 0.57 14.69 206 THR A CA 1
ATOM 2977 C CA B THR A 1 193 ? 4.589 25.807 30.750 0.43 14.73 206 THR A CA 1
ATOM 2978 C C . THR A 1 193 ? 4.571 27.271 31.124 1.00 14.31 206 THR A C 1
ATOM 2979 O O . THR A 1 193 ? 5.327 28.046 30.582 1.00 13.68 206 THR A O 1
ATOM 3000 N N . GLU A 1 194 ? 3.706 27.648 32.057 1.00 14.28 207 GLU A N 1
ATOM 3001 C CA . GLU A 1 194 ? 3.626 29.037 32.508 1.00 13.36 207 GLU A CA 1
ATOM 3002 C C . GLU A 1 194 ? 4.926 29.473 33.176 1.00 14.80 207 GLU A C 1
ATOM 3003 O O . GLU A 1 194 ? 5.367 30.617 33.043 1.00 13.53 207 GLU A O 1
ATOM 3015 N N . LYS A 1 195 ? 5.540 28.557 33.921 1.00 15.43 208 LYS A N 1
ATOM 3016 C CA . LYS A 1 195 ? 6.829 28.829 34.551 1.00 15.83 208 LYS A CA 1
ATOM 3017 C C . LYS A 1 195 ? 7.887 29.180 33.498 1.00 13.17 208 LYS A C 1
ATOM 3018 O O . LYS A 1 195 ? 8.664 30.133 33.669 1.00 15.03 208 LYS A O 1
ATOM 3037 N N . LEU A 1 196 ? 7.935 28.412 32.415 1.00 11.85 209 LEU A N 1
ATOM 3038 C CA . LEU A 1 196 ? 8.893 28.669 31.334 1.00 11.44 209 LEU A CA 1
ATOM 3039 C C . LEU A 1 196 ? 8.561 29.933 30.566 1.00 10.42 209 LEU A C 1
ATOM 3040 O O . LEU A 1 196 ? 9.423 30.741 30.248 1.00 11.36 209 LEU A O 1
ATOM 3056 N N . GLN A 1 197 ? 7.286 30.097 30.248 1.00 11.46 210 GLN A N 1
ATOM 3057 C CA . GLN A 1 197 ? 6.855 31.261 29.488 1.00 11.00 210 GLN A CA 1
ATOM 3058 C C . GLN A 1 197 ? 7.138 32.570 30.216 1.00 1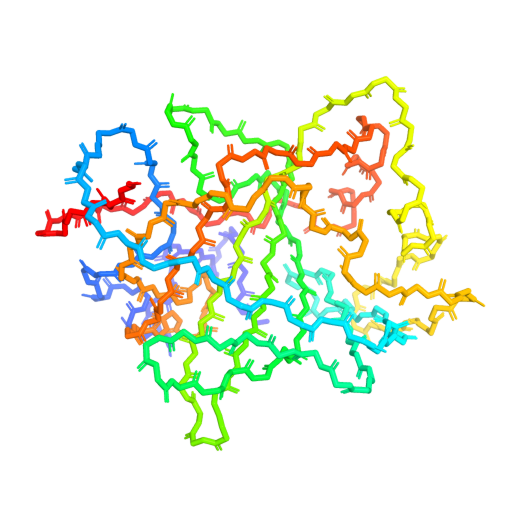1.01 210 GLN A C 1
ATOM 3059 O O . GLN A 1 197 ? 7.475 33.572 29.600 1.00 11.51 210 GLN A O 1
ATOM 3073 N N . ALA A 1 198 ? 6.991 32.562 31.540 1.00 10.11 211 ALA A N 1
ATOM 3074 C CA . ALA A 1 198 ? 7.251 33.769 32.306 1.00 9.64 211 ALA A CA 1
ATOM 3075 C C . ALA A 1 198 ? 8.722 34.161 32.287 1.00 10.90 211 ALA A C 1
ATOM 3076 O O . ALA A 1 198 ? 9.049 35.317 32.513 1.00 13.50 211 ALA A O 1
ATOM 3083 N N . VAL A 1 199 ? 9.627 33.209 32.025 1.00 11.87 212 VAL A N 1
ATOM 3084 C CA . VAL A 1 199 ? 11.028 33.543 31.859 1.00 9.63 212 VAL A CA 1
ATOM 3085 C C . VAL A 1 199 ? 11.325 33.940 30.408 1.00 12.25 212 VAL A C 1
ATOM 3086 O O . VAL A 1 199 ? 11.981 34.942 30.157 1.00 11.72 212 VAL A O 1
ATOM 3099 N N . MET A 1 200 ? 10.835 33.155 29.443 1.00 11.11 213 MET A N 1
ATOM 3100 C CA . MET A 1 200 ? 11.209 33.357 28.033 1.00 8.85 213 MET A CA 1
ATOM 3101 C C . MET A 1 200 ? 10.419 34.439 27.315 1.00 10.51 213 MET A C 1
ATOM 3102 O O . MET A 1 200 ? 10.928 35.034 26.351 1.00 12.16 213 MET A O 1
ATOM 3116 N N . GLY A 1 201 ? 9.190 34.664 27.769 1.00 8.34 214 GLY A N 1
ATOM 3117 C CA . GLY A 1 201 ? 8.223 35.469 27.039 1.00 8.80 214 GLY A CA 1
ATOM 3118 C C . GLY A 1 201 ? 7.812 34.775 25.757 1.00 10.35 214 GLY A C 1
ATOM 3119 O O . GLY A 1 201 ? 7.991 33.563 25.610 1.00 10.34 214 GLY A O 1
ATOM 3123 N N . ASN A 1 202 ? 7.238 35.553 24.843 1.00 9.14 215 ASN A N 1
ATOM 3124 C CA . ASN A 1 202 ? 6.777 35.019 23.581 1.00 9.17 215 ASN A CA 1
ATOM 3125 C C . ASN A 1 202 ? 7.934 34.937 22.596 1.00 10.13 215 ASN A C 1
ATOM 3126 O O . ASN A 1 202 ? 8.319 35.944 21.989 1.00 10.60 215 ASN A O 1
ATOM 3137 N N . ASN A 1 203 ? 8.489 33.731 22.447 1.00 7.49 216 ASN A N 1
ATOM 3138 C CA . ASN A 1 203 ? 9.643 33.534 21.570 1.00 7.15 216 ASN A CA 1
ATOM 3139 C C . ASN A 1 203 ? 9.326 32.577 20.434 1.00 8.04 216 ASN A C 1
ATOM 3140 O O . ASN A 1 203 ? 10.180 31.777 19.994 1.00 8.67 216 ASN A O 1
ATOM 3151 N N . ALA A 1 204 ? 8.101 32.690 19.918 1.00 8.40 217 ALA A N 1
ATOM 3152 C CA . ALA A 1 204 ? 7.675 31.925 18.741 1.00 6.90 217 ALA A CA 1
ATOM 3153 C C . ALA A 1 204 ? 7.701 32.791 17.483 1.00 8.84 217 ALA A C 1
ATOM 3154 O O . ALA A 1 204 ? 7.091 33.861 17.424 1.00 9.26 217 ALA A O 1
ATOM 3161 N N . ARG A 1 205 ? 8.440 32.335 16.476 1.00 8.41 218 ARG A N 1
ATOM 3162 C CA . ARG A 1 205 ? 8.457 33.001 15.179 1.00 8.43 218 ARG A CA 1
ATOM 3163 C C . ARG A 1 205 ? 7.132 32.758 14.450 1.00 8.61 218 ARG A C 1
ATOM 3164 O O . ARG A 1 205 ? 6.581 31.657 14.523 1.00 9.09 218 ARG A O 1
ATOM 3185 N N . PRO A 1 206 ? 6.603 33.772 13.748 1.00 8.69 219 PRO A N 1
ATOM 3186 C CA . PRO A 1 206 ? 5.382 33.550 12.976 1.00 9.27 219 PRO A CA 1
ATOM 3187 C C . PRO A 1 206 ? 5.529 32.464 11.903 1.00 8.81 219 PRO A C 1
ATOM 3188 O O . PRO A 1 206 ? 6.631 32.180 11.431 1.00 10.14 219 PRO A O 1
ATOM 3199 N N . LEU A 1 207 ? 4.402 31.868 11.536 1.00 9.21 220 LEU A N 1
ATOM 3200 C CA . LEU A 1 207 ? 4.350 30.849 10.481 1.00 8.86 220 LEU A CA 1
ATOM 3201 C C . LEU A 1 207 ? 4.817 31.380 9.135 1.00 9.37 220 LEU A C 1
ATOM 3202 O O . LEU A 1 207 ? 4.598 32.549 8.769 1.00 9.54 220 LEU A O 1
ATOM 3218 N N . GLN A 1 208 ? 5.461 30.474 8.412 1.00 8.90 221 GLN A N 1
ATOM 3219 C CA . GLN A 1 208 ? 6.055 30.732 7.123 1.00 8.97 221 GLN A CA 1
ATOM 3220 C C . GLN A 1 208 ? 5.316 29.912 6.073 1.00 9.30 221 GLN A C 1
ATOM 3221 O O . GLN A 1 208 ? 4.758 28.861 6.382 1.00 9.27 221 GLN A O 1
ATOM 3235 N N . PRO A 1 209 ? 5.326 30.380 4.824 1.00 8.91 222 PRO A N 1
ATOM 3236 C CA . PRO A 1 209 ? 4.637 29.627 3.785 1.00 8.95 222 PRO A CA 1
ATOM 3237 C C . PRO A 1 209 ? 5.381 28.363 3.373 1.00 7.86 222 PRO A C 1
ATOM 3238 O O . PRO A 1 209 ? 6.615 28.320 3.345 1.00 9.14 222 PRO A O 1
ATOM 3249 N N . LEU A 1 210 ? 4.606 27.340 3.027 1.00 9.27 223 LEU A N 1
ATOM 3250 C CA . LEU A 1 210 ? 5.142 26.080 2.547 1.00 8.67 223 LEU A CA 1
ATOM 3251 C C . LEU A 1 210 ? 5.820 26.206 1.184 1.00 8.30 223 LEU A C 1
ATOM 3252 O O . LEU A 1 210 ? 6.806 25.513 0.912 1.00 8.72 223 LEU A O 1
ATOM 3268 N N . ASN A 1 211 ? 5.284 27.083 0.339 1.00 7.51 224 ASN A N 1
ATOM 3269 C CA . ASN A 1 211 ? 5.799 27.306 -0.997 1.00 8.42 224 ASN A CA 1
ATOM 3270 C C . ASN A 1 211 ? 5.777 26.021 -1.822 1.00 9.92 224 ASN A C 1
ATOM 3271 O O . ASN A 1 211 ? 4.699 25.457 -1.992 1.00 11.24 224 ASN A O 1
ATOM 3282 N N . ALA A 1 212 ? 6.912 25.562 -2.336 1.00 7.93 225 ALA A N 1
ATOM 3283 C CA . ALA A 1 212 ? 6.914 24.411 -3.236 1.00 8.34 225 ALA A CA 1
ATOM 3284 C C . ALA A 1 212 ? 7.095 23.066 -2.522 1.00 9.17 225 ALA A C 1
ATOM 3285 O O . ALA A 1 212 ? 7.089 22.010 -3.156 1.00 8.59 225 ALA A O 1
ATOM 3292 N N . ARG A 1 213 ? 7.240 23.107 -1.211 1.00 9.48 226 ARG A N 1
ATOM 3293 C CA . ARG A 1 213 ? 7.453 21.909 -0.412 1.00 7.98 226 ARG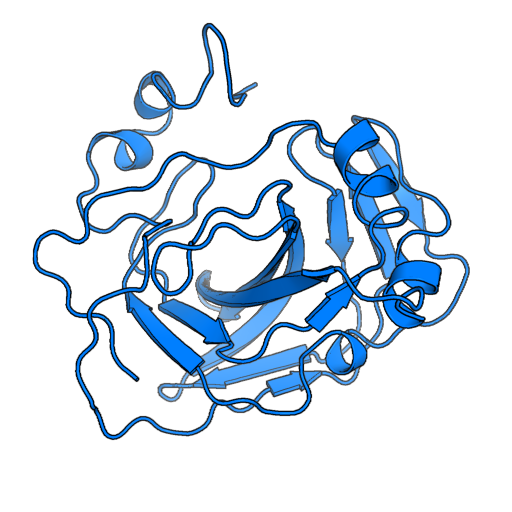 A CA 1
ATOM 3294 C C . ARG A 1 213 ? 6.196 21.085 -0.220 1.00 8.91 226 ARG A C 1
ATOM 3295 O O . ARG A 1 213 ? 5.088 21.612 -0.240 1.00 10.49 226 ARG A O 1
ATOM 3316 N N . LEU A 1 214 ? 6.384 19.788 -0.005 1.00 7.98 227 LEU A N 1
ATOM 3317 C CA . LEU A 1 214 ? 5.350 18.936 0.575 1.00 9.13 227 LEU A CA 1
ATOM 3318 C C . LEU A 1 214 ? 5.829 18.403 1.926 1.00 11.05 227 LEU A C 1
ATOM 3319 O O . LEU A 1 214 ? 7.033 18.142 2.137 1.00 10.69 227 LEU A O 1
ATOM 3335 N N . ILE A 1 215 ? 4.890 18.276 2.849 1.00 9.99 228 ILE A N 1
ATOM 3336 C CA . ILE A 1 215 ? 5.147 17.700 4.158 1.00 9.08 228 ILE A CA 1
ATOM 3337 C C . ILE A 1 215 ? 4.799 16.227 4.079 1.00 8.50 228 ILE A C 1
ATOM 3338 O O . ILE A 1 215 ? 3.750 15.856 3.564 1.00 10.58 228 ILE A O 1
ATOM 3354 N N . LEU A 1 216 ? 5.691 15.389 4.583 1.00 8.26 229 LEU A N 1
ATOM 3355 C CA . LEU A 1 216 ? 5.564 13.954 4.464 1.00 9.97 229 LEU A CA 1
ATOM 3356 C C . LEU A 1 216 ? 5.201 13.324 5.795 1.00 10.86 229 LEU A C 1
ATOM 3357 O O . LEU A 1 216 ? 5.651 13.770 6.853 1.00 10.10 229 LEU A O 1
ATOM 3373 N N . GLU A 1 217 ? 4.416 12.257 5.741 1.00 10.90 230 GLU A N 1
ATOM 3374 C CA . GLU A 1 217 ? 4.183 11.449 6.928 1.00 13.13 230 GLU A CA 1
ATOM 3375 C C . GLU A 1 217 ? 4.021 9.989 6.573 1.00 18.00 230 GLU A C 1
ATOM 3376 O O . GLU A 1 217 ? 4.142 9.131 7.469 1.00 16.86 230 GLU A O 1
#

Nearest PDB structures (foldseek):
  5hpj-assembly1_A-2  TM=1.005E+00  e=5.254E-47  Photobacterium profundum SS9
  6im0-assembly1_A  TM=9.748E-01  e=1.568E-30  Persephonella marina EX-H1
  4coq-assembly1_B  TM=9.728E-01  e=2.201E-30  Thermovibrio ammonificans HB-1
  8w7x-assembly1_B  TM=9.677E-01  e=1.400E-30  synthetic construct
  5tt8-assembly3_E  TM=8.898E-01  e=6.883E-22  Helicobacter pylori 26695

CATH classification: 3.10.200.10

Radius of gyration: 16.4 Å; Cα contacts (8 Å, |Δi|>4): 543; chains: 1; bounding box: 35×42×44 Å

Foldseek 3Di:
DAACDDPRHLVCVCVPQVCSPPPQFADDAEAADADEDDADFKDWDFDWWFWKWAAQLQWTKTAIDDFTWIAGPNFIWTFGIKTKAAFAQHHYNPHIAGMKMWGWTAGPVGQIEIEMAGAHADDDADPLLCQHVVDGDAHPDMGTGPDTHTCVSVHDPDRQWKWWWHFDLDPSRHGRYIYTYGPDHHYHHPVSSVSRCVRNPHNHRHHHDNPPIGIYD

InterPro domains:
  IPR001148 Alpha carbonic anhydrase domain [PF00194] (33-239)
  IPR001148 Alpha carbonic anhydrase domain [PS51144] (24-241)
  IPR001148 Alpha carbonic anhydrase domain [SM01057] (26-240)
  IPR018338 Carbonic anhydrase, alpha-class, conserved site [PS00162] (112-128)
  IPR023561 Carbonic anhydrase, alpha-class [PTHR18952] (24-237)
  IPR036398 Alpha carbonic anhydrase domain superfamily [G3DSA:3.10.200.10] (25-241)
  IPR036398 Alpha carbonic anhydrase domain superfamily [SSF51069] (25-239)
  IPR041891 Carbonic anhydrase, prokaryotic-like [cd03124] (33-241)

Secondary structure (DSSP, 8-state):
---SSSTTSGGGGGGT-HHHHH-SS-S--EE-S-B----PPPEEEE-SEEEEEEE-SS-EEEEEES-EEEEETTEEEEEEEEEEESS-SSEETTEEPSEEEEEEEE-TT--EEEEEEEEEEESSPPHHHHHHTSSPPPTTEEEE-SS---GGGGS-S---EEEEEEE-SSTT--EEEEEEEESS-EEEEHHHHHHHHHHH-S-PPPP---TT---B-

B-factor: mean 16.69, std 10.08, range [6.06, 82.69]

Solvent-accessible surface area: 10285 Å² total; per-residue (Å²): 158,34,40,31,115,55,137,99,1,31,161,82,5,26,120,81,50,58,49,13,75,134,20,92,47,3,0,0,2,50,0,82,153,35,52,138,39,185,52,68,121,19,110,27,38,12,106,6,67,5,42,44,0,37,9,75,35,36,12,0,40,0,31,34,67,64,104,5,4,0,52,10,75,81,86,68,0,50,13,111,30,0,22,0,1,1,39,0,1,0,52,9,116,46,90,69,22,21,0,0,0,3,0,15,0,8,16,138,206,44,57,43,0,2,0,0,0,0,1,42,101,19,147,161,51,15,91,50,0,73,32,1,4,65,61,29,9,61,160,68,108,74,39,121,20,185,105,82,12,38,0,28,77,1,9,0,216,70,89,106,14,13,53,4,78,0,0,33,6,34,15,68,0,37,64,48,2,42,2,0,0,0,56,57,44,31,54,0,12,118,69,16,9,96,97,0,75,84,62,29,28,98,2,18,11,77,67,43,85,55,83,105,20,119,4,48,55